Protein AF-A6ICV2-F1 (afdb_monomer)

Radius of gyration: 27.76 Å; Cα contacts (8 Å, |Δi|>4): 134; chains: 1; bounding box: 74×88×76 Å

Nearest PDB structures (foldseek):
  2bt2-assembly4_D  TM=9.796E-01  e=1.723E-15  Homo sapiens
  5do9-assembly1_B  TM=9.828E-01  e=1.013E-13  Homo sapiens
  2ihd-assembly1_A  TM=9.949E-01  e=4.074E-13  Homo sapiens
  2oj4-assembly1_A  TM=9.946E-01  e=5.672E-12  Homo sapiens
  2af0-assembly1_A  TM=9.223E-01  e=1.342E-12  Homo sapiens

Solvent-accessible surface area (backbone atoms only — not comparable to full-atom values): 11651 Å² total; per-residue (Å²): 132,90,79,87,94,79,86,85,84,86,87,82,90,84,80,78,91,77,78,84,73,79,76,75,87,76,83,76,71,76,71,77,78,64,80,94,70,84,49,73,68,57,51,50,52,58,19,57,50,44,58,48,36,73,77,35,66,68,52,19,65,72,32,73,67,41,41,51,53,50,44,57,50,26,55,78,65,76,50,36,44,43,57,53,50,43,52,52,49,62,57,49,49,70,55,81,50,67,69,59,37,41,56,48,49,54,50,51,34,55,40,27,56,37,87,90,18,93,38,50,51,92,70,56,69,67,54,43,54,50,36,59,58,30,56,81,66,52,52,66,66,42,50,53,69,52,43,51,50,36,51,49,48,40,58,71,50,55,45,64,49,47,69,67,30,67,74,46,45,56,43,31,50,55,18,59,54,55,68,65,71,71,70,76,81,79,80,83,83,87,129

Organism: Rattus norvegicus (NCBI:txid10116)

Mean predicted aligned error: 13.55 Å

Foldseek 3Di:
DDDDDDDDDDDDDDDDDDDPPPPDPPPPPPVVLDDPDDDPVNLLVLLLLLLCCVVAVVSLLVDPSSLVLLLVQCVVVVQNLLSVLLVLLVVLLVDDDQVVNLVSLVVSCQQAQDVVHPSHDDDDPVLSVQLVVCSVRPDSCSCVSVSVVSSVVCRVPVSVVSCVDPVSVVSNVVNVVVVVVPDDDDDDDDD

pLDDT: mean 80.16, std 22.68, range [31.84, 98.81]

Sequence (191 aa):
MAALLMPRRNKGMRTRLGCLSHKSDSCSDFTAILPDKPNRALKRLSTEEATRWADSFDVLLSHKYGVAAFHAFLKTEFSEENLEFWLACEEFKKIRSATKLASRAHHIFDEYIRSEAPKEVNIDHETRELTKTNLQAATPSCFDVAQGKTRTLMEKDSYPRFLKSPAYRDLAAQASATSASGSSPAEPSHT

Structure (mmCIF, N/CA/C/O backbone):
data_AF-A6ICV2-F1
#
_entry.id   AF-A6ICV2-F1
#
loop_
_atom_site.group_PDB
_atom_site.id
_atom_site.type_symbol
_atom_site.label_atom_id
_atom_site.label_alt_id
_atom_site.label_comp_id
_atom_site.label_asym_id
_atom_site.label_entity_id
_atom_site.label_seq_id
_atom_site.pdbx_PDB_ins_code
_atom_site.Cartn_x
_atom_site.Cartn_y
_atom_site.Cartn_z
_atom_site.occupancy
_atom_site.B_iso_or_equiv
_atom_site.auth_seq_id
_atom_site.auth_comp_id
_atom_site.auth_asym_id
_atom_site.auth_atom_id
_atom_site.pdbx_PDB_model_num
ATOM 1 N N . MET A 1 1 ? -60.165 -51.472 26.183 1.00 37.81 1 MET A N 1
ATOM 2 C CA . MET A 1 1 ? -60.681 -51.672 24.812 1.00 37.81 1 MET A CA 1
ATOM 3 C C . MET A 1 1 ? -60.748 -50.291 24.177 1.00 37.81 1 MET A C 1
ATOM 5 O O . MET A 1 1 ? -61.452 -49.455 24.713 1.00 37.81 1 MET A O 1
ATOM 9 N N . ALA A 1 2 ? -59.773 -49.904 23.349 1.00 31.84 2 ALA A N 1
ATOM 10 C CA . ALA A 1 2 ? -59.792 -50.091 21.887 1.00 31.84 2 ALA A CA 1
ATOM 11 C C . ALA A 1 2 ? -61.001 -49.379 21.243 1.00 31.84 2 ALA A C 1
ATOM 13 O O . ALA A 1 2 ? -62.111 -49.559 21.710 1.00 31.84 2 ALA A O 1
ATOM 14 N N . ALA A 1 3 ? -60.928 -48.619 20.160 1.00 35.91 3 ALA A N 1
ATOM 15 C CA . ALA A 1 3 ? -59.860 -48.049 19.360 1.00 35.91 3 ALA A CA 1
ATOM 16 C C . ALA A 1 3 ? -60.557 -47.086 18.362 1.00 35.91 3 ALA A C 1
ATOM 18 O O . ALA A 1 3 ? -61.747 -47.233 18.102 1.00 35.91 3 ALA A O 1
ATOM 19 N N . LEU A 1 4 ? -59.776 -46.197 17.744 1.00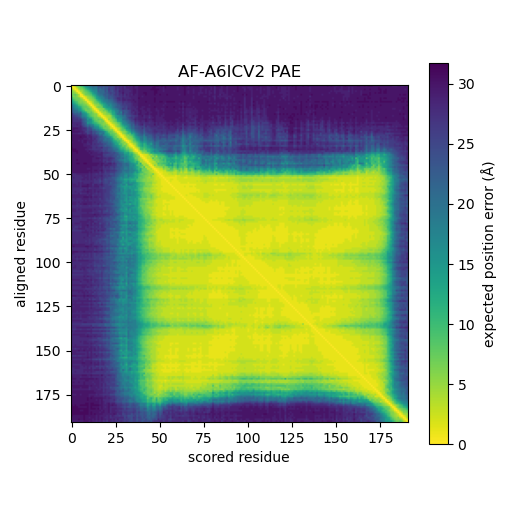 40.00 4 LEU A N 1
ATOM 20 C CA . LEU A 1 4 ? -59.947 -45.735 16.356 1.00 40.00 4 LEU A CA 1
ATOM 21 C C . LEU A 1 4 ? -61.182 -44.883 15.999 1.00 40.00 4 LEU A C 1
ATOM 23 O O . LEU A 1 4 ? -62.203 -45.388 15.543 1.00 40.00 4 LEU A O 1
ATOM 27 N N . LEU A 1 5 ? -60.974 -43.562 15.966 1.00 42.66 5 LEU A N 1
ATOM 28 C CA . LEU A 1 5 ? -61.586 -42.717 14.938 1.00 42.66 5 LEU A CA 1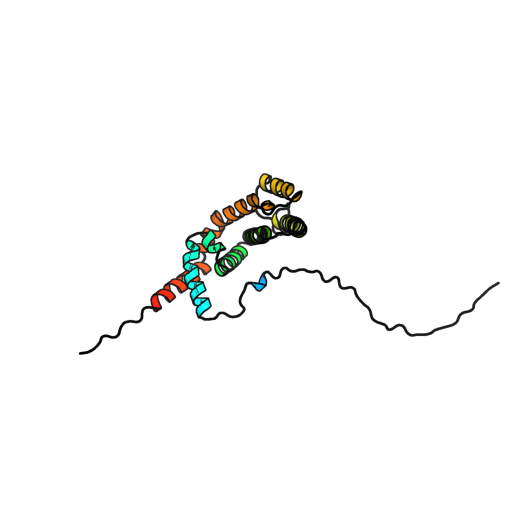
ATOM 29 C C . LEU A 1 5 ? -60.494 -41.996 14.134 1.00 42.66 5 LEU A C 1
ATOM 31 O O . LEU A 1 5 ? -59.965 -40.972 14.548 1.00 42.66 5 LEU A O 1
ATOM 35 N N . MET A 1 6 ? -60.160 -42.558 12.977 1.00 40.12 6 MET A N 1
ATOM 36 C CA . MET A 1 6 ? -59.702 -41.856 11.771 1.00 40.12 6 MET A CA 1
ATOM 37 C C . MET A 1 6 ? -60.231 -42.700 10.600 1.00 40.12 6 MET A C 1
ATOM 39 O O . MET A 1 6 ? -60.086 -43.923 10.640 1.00 40.12 6 MET A O 1
ATOM 43 N N . PRO A 1 7 ? -60.803 -42.093 9.542 1.00 48.12 7 PRO A N 1
ATOM 44 C CA . PRO A 1 7 ? -59.919 -41.842 8.412 1.00 48.12 7 PRO A CA 1
ATOM 45 C C . PRO A 1 7 ? -60.202 -40.559 7.605 1.00 48.12 7 PRO A C 1
ATOM 47 O O . PRO A 1 7 ? -61.292 -40.316 7.108 1.00 48.12 7 PRO A O 1
ATOM 50 N N . ARG A 1 8 ? -59.081 -39.890 7.308 1.00 40.34 8 ARG A N 1
ATOM 51 C CA . ARG A 1 8 ? -58.631 -39.459 5.971 1.00 40.34 8 ARG A CA 1
ATOM 52 C C . ARG A 1 8 ? -59.174 -38.163 5.337 1.00 40.34 8 ARG A C 1
ATOM 54 O O . ARG A 1 8 ? -60.181 -38.140 4.650 1.00 40.34 8 ARG A O 1
ATOM 61 N N . ARG A 1 9 ? -58.203 -37.237 5.266 1.00 49.41 9 ARG A N 1
ATOM 62 C CA . ARG A 1 9 ? -57.523 -36.782 4.029 1.00 49.41 9 ARG A CA 1
ATOM 63 C C . ARG A 1 9 ? -58.189 -35.617 3.305 1.00 49.41 9 ARG A C 1
ATOM 65 O O . ARG A 1 9 ? -58.865 -35.805 2.303 1.00 49.41 9 ARG A O 1
ATOM 72 N N . ASN A 1 10 ? -57.779 -34.411 3.697 1.00 42.44 10 ASN A N 1
ATOM 73 C CA . ASN A 1 10 ? -57.723 -33.288 2.772 1.00 42.44 10 ASN A CA 1
ATOM 74 C C . ASN A 1 10 ? -56.273 -33.106 2.289 1.00 42.44 10 ASN A C 1
ATOM 76 O O . ASN A 1 10 ? -55.364 -32.844 3.075 1.00 42.44 10 ASN A O 1
ATOM 80 N N . LYS A 1 11 ? -56.046 -33.334 0.991 1.00 55.97 11 LYS A N 1
ATOM 81 C CA . LYS A 1 11 ? -54.801 -32.994 0.292 1.00 55.97 11 LYS A CA 1
ATOM 82 C C . LYS A 1 11 ? -54.917 -31.539 -0.147 1.00 55.97 11 LYS A C 1
ATOM 84 O O . LYS A 1 11 ? -55.781 -31.228 -0.955 1.00 55.97 11 LYS A O 1
ATOM 89 N N . GLY A 1 12 ? -54.021 -30.683 0.327 1.00 41.97 12 GLY A N 1
ATOM 90 C CA . GLY A 1 12 ? -53.995 -29.287 -0.102 1.00 41.97 12 GLY A CA 1
ATOM 91 C C . GLY A 1 12 ? -52.881 -28.471 0.536 1.00 41.97 12 GLY A C 1
ATOM 92 O O . GLY A 1 12 ? -53.149 -27.420 1.094 1.00 41.97 12 GLY A O 1
ATOM 93 N N . MET A 1 13 ? -51.633 -28.942 0.477 1.00 48.78 13 MET A N 1
ATOM 94 C CA . MET A 1 13 ? -50.469 -28.112 0.803 1.00 48.78 13 MET A CA 1
ATOM 95 C C . MET A 1 13 ? -49.798 -27.663 -0.491 1.00 48.78 13 MET A C 1
ATOM 97 O O . MET A 1 13 ? -49.004 -28.407 -1.060 1.00 48.78 13 MET A O 1
ATOM 101 N N . ARG A 1 14 ? -50.097 -26.445 -0.951 1.00 56.19 14 ARG A N 1
ATOM 102 C CA . ARG A 1 14 ? -49.198 -25.676 -1.825 1.00 56.19 14 ARG A CA 1
ATOM 103 C C . ARG A 1 14 ? -49.347 -24.193 -1.524 1.00 56.19 14 ARG A C 1
ATOM 105 O O . ARG A 1 14 ? -50.080 -23.496 -2.211 1.00 56.19 14 ARG A O 1
ATOM 112 N N . THR A 1 15 ? -48.566 -23.700 -0.575 1.00 40.69 15 THR A N 1
ATOM 113 C CA . THR A 1 15 ? -48.222 -22.279 -0.523 1.00 40.69 15 THR A CA 1
ATOM 114 C C . THR A 1 15 ? -46.772 -22.119 -0.088 1.00 40.69 15 THR A C 1
ATOM 116 O O . THR A 1 15 ? -46.416 -22.233 1.074 1.00 40.69 15 THR A O 1
ATOM 119 N N . ARG A 1 16 ? -45.957 -21.917 -1.128 1.00 52.34 16 ARG A N 1
ATOM 120 C CA . ARG A 1 16 ? -44.773 -21.055 -1.213 1.00 52.34 16 ARG A CA 1
ATOM 121 C C . ARG A 1 16 ? -43.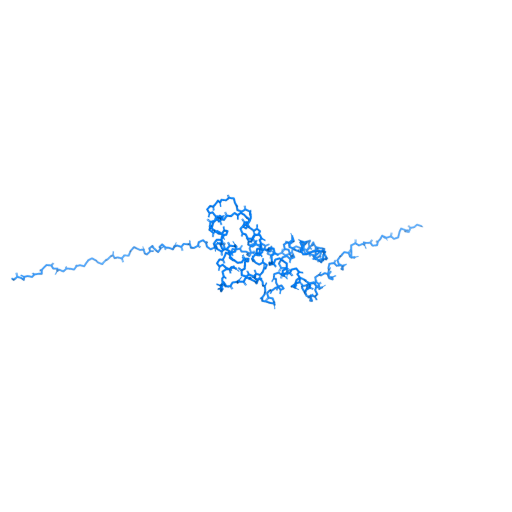796 -21.103 -0.036 1.00 52.34 16 ARG A C 1
ATOM 123 O O . ARG A 1 16 ? -43.926 -20.397 0.954 1.00 52.34 16 ARG A O 1
ATOM 130 N N . LEU A 1 17 ? -42.735 -21.864 -0.287 1.00 48.38 17 LEU A N 1
ATOM 131 C CA . LEU A 1 17 ? -41.392 -21.686 0.247 1.00 48.38 17 LEU A CA 1
ATOM 132 C C . LEU A 1 17 ? -41.008 -20.191 0.224 1.00 48.38 17 LEU A C 1
ATOM 134 O O . LEU A 1 17 ? -40.762 -19.629 -0.842 1.00 48.38 17 LEU A O 1
ATOM 138 N N . GLY A 1 18 ? -40.997 -19.543 1.385 1.00 41.91 18 GLY A N 1
ATOM 139 C CA . GLY A 1 18 ? -40.323 -18.265 1.584 1.00 41.91 18 GLY A CA 1
ATOM 140 C C . GLY A 1 18 ? -38.982 -18.549 2.236 1.00 41.91 18 GLY A C 1
ATOM 141 O O . GLY A 1 18 ? -38.911 -18.623 3.459 1.00 41.91 18 GLY A O 1
ATOM 142 N N . CYS A 1 19 ? -37.933 -18.778 1.441 1.00 42.69 19 CYS A N 1
ATOM 143 C CA . CYS A 1 19 ? -36.591 -18.759 2.001 1.00 42.69 19 CYS A CA 1
ATOM 144 C C . CYS A 1 19 ? -36.277 -17.310 2.396 1.00 42.69 19 CYS A C 1
ATOM 146 O O . CYS A 1 19 ? -36.330 -16.389 1.581 1.00 42.69 19 CYS A O 1
ATOM 148 N N . LEU A 1 20 ? -35.979 -17.099 3.675 1.00 48.34 20 LEU A N 1
ATOM 149 C CA . LEU A 1 20 ? -35.258 -15.915 4.112 1.00 48.34 20 LEU A CA 1
ATOM 150 C C . LEU A 1 20 ? -33.827 -16.069 3.592 1.00 48.34 20 LEU A C 1
ATOM 152 O O . LEU A 1 20 ? -32.968 -16.646 4.255 1.00 48.34 20 LEU A O 1
ATOM 156 N N . SER A 1 21 ? -33.577 -15.596 2.371 1.00 45.28 21 SER A N 1
ATOM 157 C CA . SER A 1 21 ? -32.218 -15.273 1.957 1.00 45.28 21 SER A CA 1
ATOM 158 C C . SER A 1 21 ? -31.761 -14.099 2.811 1.00 45.28 21 SER A C 1
ATOM 160 O O . SER A 1 21 ? -32.143 -12.955 2.564 1.00 45.28 21 SER A O 1
ATOM 162 N N . HIS A 1 22 ? -30.921 -14.384 3.805 1.00 39.59 22 HIS A N 1
ATOM 163 C CA . HIS A 1 22 ? -29.929 -13.421 4.253 1.00 39.59 22 HIS A CA 1
ATOM 164 C C . HIS A 1 22 ? -29.127 -13.013 3.014 1.00 39.59 22 HIS A C 1
ATOM 166 O O . HIS A 1 22 ? -28.293 -13.768 2.517 1.00 39.59 22 HIS A O 1
ATOM 172 N N . LYS A 1 23 ? -29.450 -11.845 2.456 1.00 40.47 23 LYS A N 1
ATOM 173 C CA . LYS A 1 23 ? -28.538 -11.137 1.570 1.00 40.47 23 LYS A CA 1
ATOM 174 C C . LYS A 1 23 ? -27.356 -10.744 2.439 1.00 40.47 23 LYS A C 1
ATOM 176 O O . LYS A 1 23 ? -27.452 -9.842 3.262 1.00 40.47 23 LYS A O 1
ATOM 181 N N . SER A 1 24 ? -26.272 -11.486 2.290 1.00 40.12 24 SER A N 1
ATOM 182 C CA . SER A 1 24 ? -24.951 -11.014 2.654 1.00 40.12 24 SER A CA 1
ATOM 183 C C . SER A 1 24 ? -24.720 -9.713 1.889 1.00 40.12 24 SER A C 1
ATOM 185 O O . SER A 1 24 ? -24.600 -9.740 0.664 1.00 40.12 24 SER A O 1
ATOM 187 N N . ASP A 1 25 ? -24.676 -8.581 2.588 1.00 39.44 25 ASP A N 1
ATOM 188 C CA . ASP A 1 25 ? -24.117 -7.340 2.050 1.00 39.44 25 ASP A CA 1
ATOM 189 C C . ASP A 1 25 ? -22.594 -7.515 1.940 1.00 39.44 25 ASP A C 1
ATOM 191 O O . ASP A 1 25 ? -21.809 -6.966 2.708 1.00 39.44 25 ASP A O 1
ATOM 195 N N . SER A 1 26 ? -22.162 -8.343 0.987 1.00 44.12 26 SER A N 1
ATOM 196 C CA . SER A 1 26 ? -20.785 -8.352 0.507 1.00 44.12 26 SER A CA 1
ATOM 197 C C . SER A 1 26 ? -20.665 -7.221 -0.508 1.00 44.12 26 SER A C 1
ATOM 199 O O . SER A 1 26 ? -20.830 -7.408 -1.709 1.00 44.12 26 SER A O 1
ATOM 201 N N . CYS A 1 27 ? -20.451 -6.006 -0.005 1.00 44.62 27 CYS A N 1
ATOM 202 C CA . CYS A 1 27 ? -20.007 -4.896 -0.834 1.00 44.62 27 CYS A CA 1
ATOM 203 C C . CYS A 1 27 ? -18.476 -4.892 -0.831 1.00 44.62 27 CYS A C 1
ATOM 205 O O . CYS A 1 27 ? -17.841 -4.192 -0.044 1.00 44.62 27 CYS A O 1
ATOM 207 N N . SER A 1 28 ? -17.901 -5.710 -1.708 1.00 47.44 28 SER A N 1
ATOM 208 C CA . SER A 1 28 ? -16.503 -5.600 -2.127 1.00 47.44 28 SER A CA 1
ATOM 209 C C . SER A 1 28 ? -16.468 -5.400 -3.638 1.00 47.44 28 SER A C 1
ATOM 211 O O . SER A 1 28 ? -15.784 -6.126 -4.351 1.00 47.44 28 SER A O 1
ATOM 213 N N . ASP A 1 29 ? -17.234 -4.437 -4.153 1.00 38.03 29 ASP A N 1
ATOM 214 C CA . ASP A 1 29 ? -17.126 -4.044 -5.559 1.00 38.03 29 ASP A CA 1
ATOM 215 C C . ASP A 1 29 ? -15.978 -3.032 -5.718 1.00 38.03 29 ASP A C 1
ATOM 217 O O . ASP A 1 29 ? -16.167 -1.844 -5.968 1.00 38.03 29 ASP A O 1
ATOM 221 N N . PHE A 1 30 ? -14.746 -3.509 -5.505 1.00 40.38 30 PHE A N 1
ATOM 222 C CA . PHE A 1 30 ? -13.523 -2.760 -5.831 1.00 40.38 30 PHE A CA 1
ATOM 223 C C . PHE A 1 30 ? -13.364 -2.594 -7.356 1.00 40.38 30 PHE A C 1
ATOM 225 O O . PHE A 1 30 ? -12.565 -1.793 -7.839 1.00 40.38 30 PHE A O 1
ATOM 232 N N . THR A 1 31 ? -14.153 -3.335 -8.135 1.00 40.97 31 THR A N 1
ATOM 233 C CA . THR A 1 31 ? -14.126 -3.347 -9.596 1.00 40.97 31 THR A CA 1
ATOM 234 C C . THR A 1 31 ? -14.807 -2.114 -10.209 1.00 40.97 31 THR A C 1
ATOM 236 O O . THR A 1 31 ? -14.541 -1.785 -11.364 1.00 40.97 31 THR A O 1
ATOM 239 N N . ALA A 1 32 ? -15.583 -1.354 -9.427 1.00 39.78 32 ALA A N 1
ATOM 240 C CA . ALA A 1 32 ? -16.302 -0.156 -9.870 1.00 39.78 32 ALA A CA 1
ATOM 241 C C . ALA A 1 32 ? -15.423 1.083 -10.183 1.00 39.78 32 ALA A C 1
ATOM 243 O O . ALA A 1 32 ? -15.948 2.120 -10.589 1.00 39.78 32 ALA A O 1
ATOM 244 N N . ILE A 1 33 ? -14.094 1.018 -10.016 1.00 50.91 33 ILE A N 1
ATOM 245 C CA . ILE A 1 33 ? -13.187 2.161 -10.268 1.00 50.91 33 ILE A CA 1
ATOM 246 C C . ILE A 1 33 ? -12.718 2.233 -11.739 1.00 50.91 33 ILE A C 1
ATOM 248 O O . ILE A 1 33 ? -12.178 3.257 -12.174 1.00 50.91 33 ILE A O 1
ATOM 252 N N . LEU A 1 34 ? -12.946 1.194 -12.549 1.00 46.94 34 LEU A N 1
ATOM 253 C CA . LEU A 1 34 ? -12.453 1.157 -13.929 1.00 46.94 34 LEU A CA 1
ATOM 254 C C . LEU A 1 34 ? -13.535 1.584 -14.941 1.00 46.94 34 LEU A C 1
ATOM 256 O O . LEU A 1 34 ? -14.581 0.945 -15.029 1.00 46.94 34 LEU A O 1
ATOM 260 N N . PRO A 1 35 ? -13.311 2.656 -15.730 1.00 49.88 35 PRO A N 1
ATOM 261 C CA . PRO A 1 35 ? -14.241 3.051 -16.780 1.00 49.88 35 PRO A CA 1
ATOM 262 C C . PRO A 1 35 ? -14.219 2.043 -17.937 1.00 49.88 35 PRO A C 1
ATOM 264 O O . PRO A 1 35 ? -13.166 1.734 -18.492 1.00 49.88 35 PRO A O 1
ATOM 267 N N . ASP A 1 36 ? -15.408 1.596 -18.336 1.00 51.62 36 ASP A N 1
ATOM 268 C CA . ASP A 1 36 ? -15.630 0.443 -19.219 1.00 51.62 36 ASP A CA 1
ATOM 269 C C . ASP A 1 36 ? -15.264 0.672 -20.705 1.00 51.62 36 ASP A C 1
ATOM 271 O O . ASP A 1 36 ? -15.280 -0.263 -21.498 1.00 51.62 36 ASP A O 1
ATOM 275 N N . LYS A 1 37 ? -14.901 1.892 -21.144 1.00 51.31 37 LYS A N 1
ATOM 276 C CA . LYS A 1 37 ? -14.445 2.157 -22.532 1.00 51.31 37 LYS A CA 1
ATOM 277 C C . LYS A 1 37 ? -13.480 3.350 -22.607 1.00 51.31 37 LYS A C 1
ATOM 279 O O . LYS A 1 37 ? -13.842 4.446 -22.173 1.00 51.31 37 LYS A O 1
ATOM 284 N N . PRO A 1 38 ? -12.280 3.215 -23.205 1.00 48.22 38 PRO A N 1
ATOM 285 C CA . PRO A 1 38 ? -11.325 4.315 -23.249 1.00 48.22 38 PRO A CA 1
ATOM 286 C C . PRO A 1 38 ? -11.617 5.276 -24.414 1.00 48.22 38 PRO A C 1
ATOM 288 O O . PRO A 1 38 ? -11.410 4.947 -25.582 1.00 48.22 38 PRO A O 1
ATOM 291 N N . ASN A 1 39 ? -12.040 6.503 -24.093 1.00 59.06 39 ASN A N 1
ATOM 292 C CA . ASN A 1 39 ? -11.975 7.646 -25.013 1.00 59.06 39 ASN A CA 1
ATOM 293 C C . ASN A 1 39 ? -10.493 7.948 -25.340 1.00 59.06 39 ASN A C 1
ATOM 295 O O . ASN A 1 39 ? -9.636 7.885 -24.458 1.00 59.06 39 ASN A O 1
ATOM 299 N N . ARG A 1 40 ? -10.173 8.298 -26.594 1.00 59.31 40 ARG A N 1
ATOM 300 C CA . ARG A 1 40 ? -8.817 8.656 -27.060 1.00 59.31 40 ARG A CA 1
ATOM 301 C C . ARG A 1 40 ? -8.162 9.752 -26.203 1.00 59.31 40 ARG A C 1
ATOM 303 O O . ARG A 1 40 ? -6.956 9.697 -25.988 1.00 59.31 40 ARG A O 1
ATOM 310 N N . ALA A 1 41 ? -8.950 10.684 -25.660 1.00 56.38 41 ALA A N 1
ATOM 311 C CA . ALA A 1 41 ? -8.477 11.703 -24.718 1.00 56.38 41 ALA A CA 1
ATOM 312 C C . ALA A 1 41 ? -8.062 11.119 -23.352 1.00 56.38 41 ALA A C 1
ATOM 314 O O . ALA A 1 41 ? -7.042 11.518 -22.803 1.00 56.38 41 ALA A O 1
ATOM 315 N N . LEU A 1 42 ? -8.799 10.125 -22.836 1.00 57.78 42 LEU A N 1
ATOM 316 C CA . LEU A 1 42 ? -8.462 9.427 -21.587 1.00 57.78 42 LEU A CA 1
ATOM 317 C C . LEU A 1 42 ? -7.226 8.541 -21.743 1.00 57.78 42 LEU A C 1
ATOM 319 O O . LEU A 1 42 ? -6.425 8.467 -20.817 1.00 57.78 42 LEU A O 1
ATOM 323 N N . LYS A 1 43 ? -7.039 7.915 -22.918 1.00 60.75 43 LYS A N 1
ATOM 324 C CA . LYS A 1 43 ? -5.780 7.224 -23.233 1.00 60.75 43 LYS A CA 1
ATOM 325 C C . LYS A 1 43 ? -4.614 8.202 -23.187 1.00 60.75 43 LYS A C 1
ATOM 327 O O . LYS A 1 43 ? -3.644 7.929 -22.498 1.00 60.75 43 LYS A O 1
ATOM 332 N N . ARG A 1 44 ? -4.736 9.352 -23.857 1.00 59.91 44 ARG A N 1
ATOM 333 C CA . ARG A 1 44 ? -3.685 10.378 -23.900 1.00 59.91 44 ARG A CA 1
ATOM 334 C C . ARG A 1 44 ? -3.293 10.890 -22.515 1.00 59.91 44 ARG A C 1
ATOM 336 O O . ARG A 1 44 ? -2.114 10.844 -22.187 1.00 59.91 44 ARG A O 1
ATOM 343 N N . LEU A 1 45 ? -4.277 11.267 -21.695 1.00 59.38 45 LEU A N 1
ATOM 344 C CA . LEU A 1 45 ? -4.048 11.695 -20.310 1.00 59.38 45 LEU A CA 1
ATOM 345 C C . LEU A 1 45 ? -3.372 10.592 -19.488 1.00 59.38 45 LEU A C 1
ATOM 347 O O . LEU A 1 45 ? -2.351 10.844 -18.868 1.00 59.38 45 LEU A O 1
ATOM 351 N N . SER A 1 46 ? -3.854 9.347 -19.584 1.00 64.88 46 SER A N 1
ATOM 352 C CA . SER A 1 46 ? -3.233 8.200 -18.907 1.00 64.88 46 SER A CA 1
ATOM 353 C C . SER A 1 46 ? -1.798 7.935 -19.364 1.00 64.88 46 SER A C 1
ATOM 355 O O . SER A 1 46 ? -1.041 7.319 -18.619 1.00 64.88 46 SER A O 1
ATOM 357 N N . THR A 1 47 ? -1.429 8.345 -20.580 1.00 68.25 47 THR A N 1
ATOM 358 C CA . THR A 1 47 ? -0.067 8.168 -21.086 1.00 68.25 47 THR A CA 1
ATOM 359 C C . THR A 1 47 ? 0.820 9.302 -20.568 1.00 68.25 47 THR A C 1
ATOM 361 O O . THR A 1 47 ? 1.850 9.036 -19.966 1.00 68.25 47 THR A O 1
ATOM 364 N N . GLU A 1 48 ? 0.391 10.561 -20.691 1.00 69.06 48 GLU A N 1
ATOM 365 C CA . GLU A 1 48 ? 1.101 11.735 -20.146 1.00 69.06 48 GLU A CA 1
ATOM 366 C C . GLU A 1 48 ? 1.289 11.654 -18.614 1.00 69.06 48 GLU A C 1
ATOM 368 O O . GLU A 1 48 ? 2.333 12.042 -18.099 1.00 69.06 48 GLU A O 1
ATOM 373 N N . GLU A 1 49 ? 0.323 11.093 -17.882 1.00 76.00 49 GLU A N 1
ATOM 374 C CA . GLU A 1 49 ? 0.438 10.816 -16.443 1.00 76.00 49 GLU A CA 1
ATOM 375 C C . GLU A 1 49 ? 1.460 9.711 -16.137 1.00 76.00 49 GLU A C 1
ATOM 377 O O . GLU A 1 49 ? 2.119 9.767 -15.099 1.00 76.00 49 GLU A O 1
ATOM 382 N N . ALA A 1 50 ? 1.631 8.733 -17.034 1.00 81.88 50 ALA A N 1
ATOM 383 C CA . ALA A 1 50 ? 2.500 7.583 -16.800 1.00 81.88 50 ALA A CA 1
ATOM 384 C C . ALA A 1 50 ? 3.972 7.967 -16.643 1.00 81.88 50 ALA A C 1
ATOM 386 O O . ALA A 1 50 ? 4.669 7.350 -15.847 1.00 81.88 50 ALA A O 1
ATOM 387 N N . THR A 1 51 ? 4.451 9.005 -17.338 1.00 84.88 51 THR A N 1
ATOM 388 C CA . THR A 1 51 ? 5.845 9.468 -17.189 1.00 84.88 51 THR A CA 1
ATOM 389 C C . THR A 1 51 ? 6.115 10.052 -15.808 1.00 84.88 51 THR A C 1
ATOM 391 O O . THR A 1 51 ? 7.231 9.935 -15.308 1.00 84.88 51 THR A O 1
ATOM 394 N N . ARG A 1 52 ? 5.090 10.631 -15.172 1.00 90.00 52 ARG A N 1
ATOM 395 C CA . ARG A 1 52 ? 5.179 11.245 -13.843 1.00 90.00 52 ARG A CA 1
ATOM 396 C C . ARG A 1 52 ? 5.121 10.229 -12.715 1.00 90.00 52 ARG A C 1
ATOM 398 O O . ARG A 1 52 ? 5.514 10.538 -11.597 1.00 90.00 52 ARG A O 1
ATOM 405 N N . TRP A 1 53 ? 4.658 9.008 -12.975 1.00 93.38 53 TRP A N 1
ATOM 406 C CA . TRP A 1 53 ? 4.633 7.966 -11.948 1.00 93.38 53 TRP A CA 1
ATOM 407 C C . TRP A 1 53 ? 6.028 7.592 -11.449 1.00 93.38 53 TRP A C 1
ATOM 409 O O . TRP A 1 53 ? 6.120 7.044 -10.361 1.00 93.38 53 TRP A O 1
ATOM 419 N N . ALA A 1 54 ? 7.087 7.895 -12.209 1.00 93.38 54 ALA A N 1
ATOM 420 C CA . ALA A 1 54 ? 8.471 7.735 -11.771 1.00 93.38 54 ALA A CA 1
ATOM 421 C C . ALA A 1 54 ? 8.965 8.852 -10.832 1.00 93.38 54 ALA A C 1
ATOM 423 O O . ALA A 1 54 ? 9.995 8.657 -10.186 1.00 93.38 54 ALA A O 1
ATOM 424 N N . ASP A 1 55 ? 8.265 9.991 -10.740 1.00 94.12 55 ASP A N 1
ATOM 425 C CA . ASP A 1 55 ? 8.700 11.145 -9.939 1.00 94.12 55 ASP A CA 1
ATOM 426 C C . ASP A 1 55 ? 8.761 10.789 -8.445 1.00 94.12 55 ASP A C 1
ATOM 428 O O . ASP A 1 55 ? 9.720 11.126 -7.751 1.00 94.12 55 ASP A O 1
ATOM 432 N N . SER A 1 56 ? 7.741 10.088 -7.940 1.00 96.88 56 SER A N 1
ATOM 433 C CA . SER A 1 56 ? 7.742 9.507 -6.598 1.00 96.88 56 SER A CA 1
ATOM 434 C C . SER A 1 56 ? 6.661 8.439 -6.444 1.00 96.88 56 SER A C 1
ATOM 436 O O . SER A 1 56 ? 5.676 8.404 -7.188 1.00 96.88 56 SER A O 1
ATOM 438 N N . PHE A 1 57 ? 6.804 7.605 -5.413 1.00 97.19 57 PHE A N 1
ATOM 439 C CA . PHE A 1 57 ? 5.789 6.611 -5.083 1.00 97.19 57 PHE A CA 1
ATOM 440 C C . PHE A 1 57 ? 4.442 7.258 -4.716 1.00 97.19 57 PHE A C 1
ATOM 442 O O . PHE A 1 57 ? 3.389 6.739 -5.078 1.00 97.19 57 PHE A O 1
ATOM 449 N N . ASP A 1 58 ? 4.454 8.439 -4.089 1.00 96.50 58 ASP A N 1
ATOM 450 C CA . ASP A 1 58 ? 3.226 9.195 -3.810 1.00 96.50 58 ASP A CA 1
ATOM 451 C C . ASP A 1 58 ? 2.539 9.676 -5.096 1.00 96.50 58 ASP A C 1
ATOM 453 O O . ASP A 1 58 ? 1.308 9.648 -5.193 1.00 96.50 58 ASP A O 1
ATOM 457 N N . VAL A 1 59 ? 3.309 10.071 -6.120 1.00 95.56 59 VAL A N 1
ATOM 458 C CA . VAL A 1 59 ? 2.728 10.405 -7.428 1.00 95.56 59 VAL A CA 1
ATOM 459 C C . VAL A 1 59 ? 2.057 9.174 -8.030 1.00 95.56 59 VAL A C 1
ATOM 461 O O . VAL A 1 59 ? 0.912 9.280 -8.464 1.00 95.56 59 VAL A O 1
ATOM 464 N N . LEU A 1 60 ? 2.695 8.003 -7.997 1.00 95.81 60 LEU A N 1
ATOM 465 C CA . LEU A 1 60 ? 2.082 6.764 -8.485 1.00 95.81 60 LEU A CA 1
ATOM 466 C C . LEU A 1 60 ? 0.764 6.447 -7.754 1.00 95.81 60 LEU A C 1
ATOM 468 O O . LEU A 1 60 ? -0.249 6.183 -8.403 1.00 95.81 60 LEU A O 1
ATOM 472 N N . LEU A 1 61 ? 0.764 6.502 -6.418 1.00 96.12 61 LEU A N 1
ATOM 473 C CA . LEU A 1 61 ? -0.396 6.146 -5.594 1.00 96.12 61 LEU A CA 1
ATOM 474 C C . LEU A 1 61 ? -1.540 7.172 -5.653 1.00 96.12 61 LEU A C 1
ATOM 476 O O . LEU A 1 61 ? -2.690 6.820 -5.400 1.00 96.12 61 LEU A O 1
ATOM 480 N N . SER A 1 62 ? -1.259 8.426 -6.016 1.00 93.44 62 SER A N 1
ATOM 481 C CA . SER A 1 62 ? -2.297 9.457 -6.183 1.00 93.44 62 SER A CA 1
ATOM 482 C C . SER A 1 62 ? -3.090 9.338 -7.492 1.00 93.44 62 SER A C 1
ATOM 484 O O . SER A 1 62 ? -4.194 9.878 -7.588 1.00 93.44 62 SER A O 1
ATOM 486 N N . HIS A 1 63 ? -2.578 8.610 -8.492 1.00 91.88 63 HIS A N 1
ATOM 487 C CA . HIS A 1 63 ? -3.243 8.439 -9.785 1.00 91.88 63 HIS A CA 1
ATOM 488 C C . HIS A 1 63 ? -3.933 7.077 -9.877 1.00 91.88 63 HIS A C 1
ATOM 490 O O . HIS A 1 63 ? -3.289 6.033 -9.805 1.00 91.88 63 HIS A O 1
ATOM 496 N N . LYS A 1 64 ? -5.243 7.062 -10.160 1.00 90.69 64 LYS A N 1
ATOM 497 C CA . LYS A 1 64 ? -6.028 5.816 -10.287 1.00 90.69 64 LYS A CA 1
ATOM 498 C C . LYS A 1 64 ? -5.449 4.816 -11.298 1.00 90.69 64 LYS A C 1
ATOM 500 O O . LYS A 1 64 ? -5.498 3.612 -11.068 1.00 90.69 64 LYS A O 1
ATOM 505 N N . TYR A 1 65 ? -4.895 5.307 -12.409 1.00 90.75 65 TYR A N 1
ATOM 506 C CA . TYR A 1 65 ? -4.270 4.462 -13.429 1.00 90.75 65 TYR A CA 1
ATOM 507 C C . TYR A 1 65 ? -2.900 3.947 -12.976 1.00 90.75 65 TYR A C 1
ATOM 509 O O . TYR A 1 65 ? -2.562 2.808 -13.283 1.00 90.75 65 TYR A O 1
ATOM 517 N N . GLY A 1 66 ? -2.164 4.743 -12.195 1.00 93.12 66 GLY A N 1
ATOM 518 C CA . GLY A 1 66 ? -0.909 4.334 -11.568 1.00 93.12 66 GLY A CA 1
ATOM 519 C C . GLY A 1 66 ? -1.134 3.207 -10.568 1.00 93.12 66 GLY A C 1
ATOM 520 O O . GLY A 1 66 ? -0.515 2.153 -10.680 1.00 93.12 66 GLY A O 1
ATOM 521 N N . VAL A 1 67 ? -2.111 3.371 -9.672 1.00 95.94 67 VAL A N 1
ATOM 522 C CA . VAL A 1 67 ? -2.541 2.323 -8.732 1.00 95.94 67 VAL A CA 1
ATOM 523 C C . VAL A 1 67 ? -2.961 1.051 -9.471 1.00 95.94 67 VAL A C 1
ATOM 525 O O . VAL A 1 67 ? -2.519 -0.033 -9.104 1.00 95.94 67 VAL A O 1
ATOM 528 N N . ALA A 1 68 ? -3.766 1.157 -10.533 1.00 94.44 68 ALA A N 1
ATOM 529 C CA . ALA A 1 68 ? -4.202 -0.008 -11.306 1.00 94.44 68 ALA A CA 1
ATOM 530 C C . ALA A 1 68 ? -3.034 -0.729 -12.006 1.00 94.44 68 ALA A C 1
ATOM 532 O O . ALA A 1 68 ? -2.958 -1.958 -11.971 1.00 94.44 68 ALA A O 1
ATOM 533 N N . ALA A 1 69 ? -2.109 0.019 -12.615 1.00 94.75 69 ALA A N 1
ATOM 534 C CA . ALA A 1 69 ? -0.925 -0.542 -13.260 1.00 94.75 69 ALA A CA 1
ATOM 535 C C . ALA A 1 69 ? 0.015 -1.206 -12.241 1.00 94.75 69 ALA A C 1
ATOM 537 O O . ALA A 1 69 ? 0.512 -2.306 -12.483 1.00 94.75 69 ALA A O 1
ATOM 538 N N . PHE A 1 70 ? 0.217 -0.569 -11.087 1.00 97.31 70 PHE A N 1
ATOM 539 C CA . PHE A 1 70 ? 1.043 -1.112 -10.017 1.00 97.31 70 PHE A CA 1
ATOM 540 C C . PHE A 1 70 ? 0.414 -2.357 -9.387 1.00 97.31 70 PHE A C 1
ATOM 542 O O . PHE A 1 70 ? 1.108 -3.346 -9.191 1.00 97.31 70 PHE A O 1
ATOM 549 N N . HIS A 1 71 ? -0.905 -2.376 -9.167 1.00 97.75 71 HIS A N 1
ATOM 550 C CA . HIS A 1 71 ? -1.624 -3.569 -8.701 1.00 97.75 71 HIS A CA 1
ATOM 551 C C . HIS A 1 71 ? -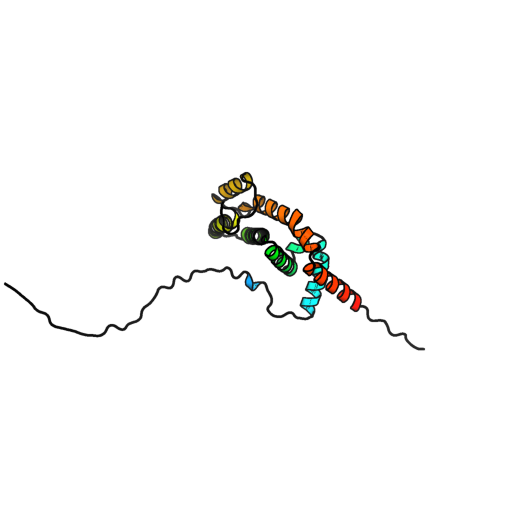1.469 -4.744 -9.668 1.00 97.75 71 HIS A C 1
ATOM 553 O O . HIS A 1 71 ? -1.168 -5.858 -9.246 1.00 97.75 71 HIS A O 1
ATOM 559 N N . ALA A 1 72 ? -1.622 -4.492 -10.972 1.00 96.44 72 ALA A N 1
ATOM 560 C CA . ALA A 1 72 ? -1.421 -5.513 -11.995 1.00 96.44 72 ALA A CA 1
ATOM 561 C C . ALA A 1 72 ? 0.013 -6.062 -11.983 1.00 96.44 72 ALA A C 1
ATOM 563 O O . ALA A 1 72 ? 0.198 -7.266 -12.126 1.00 96.44 72 ALA A O 1
ATOM 564 N N . PHE A 1 73 ? 1.010 -5.202 -11.769 1.00 97.25 73 PHE A N 1
ATOM 565 C CA . PHE A 1 73 ? 2.401 -5.616 -11.607 1.00 97.25 73 PHE A CA 1
ATOM 566 C C . PHE A 1 73 ? 2.612 -6.462 -10.344 1.00 97.25 73 PHE A C 1
ATOM 568 O O . PHE A 1 73 ? 3.166 -7.553 -10.441 1.00 97.25 73 PHE A O 1
ATOM 575 N N . LEU A 1 74 ? 2.114 -6.025 -9.185 1.00 97.94 74 LEU A N 1
ATOM 576 C CA . LEU A 1 74 ? 2.265 -6.763 -7.927 1.00 97.94 74 LEU A CA 1
ATOM 577 C C . LEU A 1 74 ? 1.646 -8.164 -7.988 1.00 97.94 74 LEU A C 1
ATOM 579 O O . LEU A 1 74 ? 2.228 -9.096 -7.445 1.00 97.94 74 LEU A O 1
ATOM 583 N N . LYS A 1 75 ? 0.541 -8.342 -8.726 1.00 97.31 75 LYS A N 1
ATOM 584 C CA . LYS A 1 75 ? -0.047 -9.667 -8.996 1.00 97.31 75 LYS A CA 1
ATOM 585 C C . LYS A 1 75 ? 0.883 -10.608 -9.751 1.00 97.31 75 LYS A C 1
ATOM 587 O O . LYS A 1 75 ? 0.826 -11.815 -9.549 1.00 97.31 75 LYS A O 1
ATOM 592 N N . THR A 1 76 ? 1.731 -10.083 -10.638 1.00 96.62 76 THR A N 1
ATOM 593 C CA . THR A 1 76 ? 2.737 -10.914 -11.327 1.00 96.62 76 THR A CA 1
ATOM 594 C C . THR A 1 76 ? 3.842 -11.387 -10.386 1.00 96.62 76 THR A C 1
ATOM 596 O O . THR A 1 76 ? 4.543 -12.346 -10.693 1.00 96.62 76 THR A O 1
ATOM 599 N N . GLU A 1 77 ? 3.966 -10.734 -9.232 1.00 96.12 77 GLU A N 1
ATOM 600 C CA . GLU A 1 77 ? 4.975 -10.999 -8.213 1.00 96.12 77 GLU A CA 1
ATOM 601 C C . GLU A 1 77 ? 4.375 -11.552 -6.918 1.00 96.12 77 GLU A C 1
ATOM 603 O O . GLU A 1 77 ? 5.102 -11.695 -5.939 1.00 96.12 77 GLU A O 1
ATOM 608 N N . PHE A 1 78 ? 3.073 -11.863 -6.913 1.00 96.31 78 PHE A N 1
ATOM 609 C CA . PHE A 1 78 ? 2.338 -12.379 -5.756 1.00 96.31 78 PHE A CA 1
ATOM 610 C C . PHE A 1 78 ? 2.540 -11.524 -4.492 1.00 96.31 78 PHE A C 1
ATOM 612 O O . PHE A 1 78 ? 2.839 -12.051 -3.424 1.00 96.31 78 PHE A O 1
ATOM 619 N N . SER A 1 79 ? 2.465 -10.200 -4.649 1.00 98.19 79 SER A N 1
ATOM 620 C CA . SER A 1 79 ? 2.681 -9.220 -3.571 1.00 98.19 79 SER A CA 1
ATOM 621 C C . SER A 1 79 ? 1.614 -8.116 -3.543 1.00 98.19 79 SER A C 1
ATOM 623 O O . SER A 1 79 ? 1.830 -7.022 -3.003 1.00 98.19 79 SER A O 1
ATOM 625 N N . GLU A 1 80 ? 0.461 -8.357 -4.179 1.00 98.31 80 GLU A N 1
ATOM 626 C CA . GLU A 1 80 ? -0.630 -7.389 -4.301 1.00 98.31 80 GLU A CA 1
ATOM 627 C C . GLU A 1 80 ? -1.310 -7.046 -2.972 1.00 98.31 80 GLU A C 1
ATOM 629 O O . GLU A 1 80 ? -1.866 -5.950 -2.845 1.00 98.31 80 GLU A O 1
ATOM 634 N N . GLU A 1 81 ? -1.216 -7.919 -1.965 1.00 98.56 81 GLU A N 1
ATOM 635 C CA . GLU A 1 81 ? -1.766 -7.705 -0.627 1.00 98.56 81 GLU A CA 1
ATOM 636 C C . GLU A 1 81 ? -1.227 -6.430 0.019 1.00 98.56 81 GLU A C 1
ATOM 638 O O . GLU A 1 81 ? -1.950 -5.745 0.742 1.00 98.56 81 GLU A O 1
ATOM 643 N N . ASN A 1 82 ? 0.014 -6.051 -0.299 1.00 98.50 82 ASN A N 1
ATOM 644 C CA . ASN A 1 82 ? 0.641 -4.848 0.239 1.00 98.50 82 ASN A CA 1
ATOM 645 C C . ASN A 1 82 ? -0.089 -3.573 -0.205 1.00 98.50 82 ASN A C 1
ATOM 647 O O . ASN A 1 82 ? -0.321 -2.663 0.597 1.00 98.50 82 ASN A O 1
ATOM 651 N N . LEU A 1 83 ? -0.481 -3.511 -1.481 1.00 98.56 83 LEU A N 1
ATOM 652 C CA . LEU A 1 83 ? -1.212 -2.371 -2.025 1.00 98.56 83 LEU A CA 1
ATOM 653 C C . LEU A 1 83 ? -2.677 -2.402 -1.593 1.00 98.56 83 LEU A C 1
ATOM 655 O O . LEU A 1 83 ? -3.236 -1.359 -1.258 1.00 98.56 83 LEU A O 1
ATOM 659 N N . GLU A 1 84 ? -3.292 -3.584 -1.565 1.00 98.62 84 GLU A N 1
ATOM 660 C CA . GLU A 1 84 ? -4.675 -3.751 -1.111 1.00 98.62 84 GLU A CA 1
ATOM 661 C C . GLU A 1 84 ? -4.844 -3.334 0.353 1.00 98.62 84 GLU A C 1
ATOM 663 O O . GLU A 1 84 ? -5.753 -2.562 0.669 1.00 98.62 84 GLU A O 1
ATOM 668 N N . PHE A 1 85 ? -3.920 -3.742 1.227 1.00 98.81 85 PHE A N 1
ATOM 669 C CA . PHE A 1 85 ? -3.872 -3.289 2.614 1.00 98.81 85 PHE A CA 1
ATOM 670 C C . PHE A 1 85 ? -3.691 -1.771 2.711 1.00 98.81 85 PHE A C 1
ATOM 672 O O . PHE A 1 85 ? -4.420 -1.100 3.448 1.00 98.81 85 PHE A O 1
ATOM 679 N N . TRP A 1 86 ? -2.746 -1.207 1.950 1.00 98.69 86 TRP A N 1
ATOM 680 C CA . TRP A 1 86 ? -2.495 0.233 1.965 1.00 98.69 86 TRP A CA 1
ATOM 681 C C . TRP A 1 86 ? -3.742 1.036 1.563 1.00 98.69 86 TRP A C 1
ATOM 683 O O . TRP A 1 86 ? -4.103 1.991 2.253 1.00 98.69 86 TRP A O 1
ATOM 693 N N . LEU A 1 87 ? -4.445 0.613 0.508 1.00 98.44 87 LEU A N 1
ATOM 694 C CA . LEU A 1 87 ? -5.700 1.227 0.062 1.00 98.44 87 LEU A CA 1
ATOM 695 C C . LEU A 1 87 ? -6.826 1.042 1.086 1.00 98.44 87 LEU A C 1
ATOM 697 O O . LEU A 1 87 ? -7.586 1.976 1.346 1.00 98.44 87 LEU A O 1
ATOM 701 N N . ALA A 1 88 ? -6.922 -0.135 1.711 1.00 98.50 88 ALA A N 1
ATOM 702 C CA . ALA A 1 88 ? -7.893 -0.386 2.771 1.00 98.50 88 ALA A CA 1
ATOM 703 C C . ALA A 1 88 ? -7.698 0.572 3.958 1.00 98.50 88 ALA A C 1
ATOM 705 O O . ALA A 1 88 ? -8.688 1.033 4.532 1.00 98.50 88 ALA A O 1
ATOM 706 N N . CYS A 1 89 ? -6.450 0.919 4.288 1.00 98.50 89 CYS A N 1
ATOM 707 C CA . CYS A 1 89 ? -6.127 1.902 5.322 1.00 98.50 89 CYS A CA 1
ATOM 708 C C . CYS A 1 89 ? -6.526 3.330 4.918 1.00 98.50 89 CYS A C 1
ATOM 710 O O . CYS A 1 89 ? -7.086 4.061 5.737 1.00 98.50 89 CYS A O 1
ATOM 712 N N . GLU A 1 90 ? -6.308 3.726 3.662 1.00 98.19 90 GLU A N 1
ATOM 713 C CA . GLU A 1 90 ? -6.737 5.042 3.165 1.00 98.19 90 GLU A CA 1
ATOM 714 C C . GLU A 1 90 ? -8.261 5.211 3.205 1.00 98.19 90 GLU A C 1
ATOM 716 O O . GLU A 1 90 ? -8.761 6.268 3.597 1.00 98.19 90 GLU A O 1
ATOM 721 N N . GLU A 1 91 ? -9.021 4.165 2.874 1.00 97.62 91 GLU A N 1
ATOM 722 C CA . GLU A 1 91 ? -10.480 4.179 3.025 1.00 97.62 91 GLU A CA 1
ATOM 723 C C . GLU A 1 91 ? -10.911 4.156 4.494 1.00 97.62 91 GLU A C 1
ATOM 725 O O . GLU A 1 91 ? -11.844 4.860 4.888 1.00 97.62 91 GLU A O 1
ATOM 730 N N . PHE A 1 92 ? -10.210 3.395 5.335 1.00 98.25 92 PHE A N 1
ATOM 731 C CA . PHE A 1 92 ? -10.482 3.316 6.767 1.00 98.25 92 PHE A CA 1
ATOM 732 C C . PHE A 1 92 ? -10.380 4.683 7.458 1.00 98.25 92 PHE A C 1
ATOM 734 O O . PHE A 1 92 ? -11.279 5.054 8.216 1.00 98.25 92 PHE A O 1
ATOM 741 N N . LYS A 1 93 ? -9.358 5.482 7.128 1.00 97.81 93 LYS A N 1
ATOM 742 C CA . LYS A 1 93 ? -9.161 6.838 7.675 1.00 97.81 93 LYS A CA 1
ATOM 743 C C . LYS A 1 93 ? -10.315 7.801 7.377 1.00 97.81 93 LYS A C 1
ATOM 745 O O . LYS A 1 93 ? -10.500 8.788 8.090 1.00 97.81 93 LYS A O 1
ATOM 750 N N . LYS A 1 94 ? -11.107 7.537 6.333 1.00 97.25 94 LYS A N 1
ATOM 751 C CA . LYS A 1 94 ? -12.246 8.380 5.931 1.00 97.25 94 LYS A CA 1
ATOM 752 C C . LYS A 1 94 ? -13.507 8.094 6.755 1.00 97.25 94 LYS A C 1
ATOM 754 O O . LYS A 1 94 ? -14.439 8.903 6.742 1.00 97.25 94 LYS A O 1
ATOM 759 N N . ILE A 1 95 ? -13.554 6.978 7.487 1.00 97.00 95 ILE A N 1
ATOM 760 C CA . ILE A 1 95 ? -14.722 6.555 8.267 1.00 97.00 95 ILE A CA 1
ATOM 761 C C . ILE A 1 95 ? -14.921 7.473 9.479 1.00 97.00 95 ILE A C 1
ATOM 763 O O . ILE A 1 95 ? -14.031 7.663 10.299 1.00 97.00 95 ILE A O 1
ATOM 767 N N . ARG A 1 96 ? -16.136 8.021 9.620 1.00 94.88 96 ARG A N 1
ATOM 768 C CA . ARG A 1 96 ? -16.514 8.908 10.740 1.00 94.88 96 ARG A CA 1
ATOM 769 C C . ARG A 1 96 ? -17.376 8.237 11.811 1.00 94.88 96 ARG A C 1
ATOM 771 O O . ARG A 1 96 ? -17.443 8.716 12.934 1.00 94.88 96 ARG A O 1
ATOM 778 N N . SER A 1 97 ? -18.054 7.142 11.469 1.00 96.19 97 SER A N 1
ATOM 779 C CA . SER A 1 97 ? -18.916 6.407 12.403 1.00 96.19 97 SER A CA 1
ATOM 780 C C . SER A 1 97 ? -18.083 5.459 13.259 1.00 96.19 97 SER A C 1
ATOM 782 O O . SER A 1 97 ? -17.450 4.559 12.713 1.00 96.19 97 SER A O 1
ATOM 784 N N . ALA A 1 98 ? -18.141 5.612 14.585 1.00 93.50 98 ALA A N 1
ATOM 785 C CA . ALA A 1 98 ? -17.400 4.773 15.531 1.00 93.50 98 ALA A CA 1
ATOM 786 C C . ALA A 1 98 ? -17.722 3.274 15.381 1.00 93.50 98 ALA A C 1
ATOM 788 O O . ALA A 1 98 ? -16.818 2.446 15.354 1.00 93.50 98 ALA A O 1
ATOM 789 N N . THR A 1 99 ? -18.997 2.917 15.196 1.00 94.06 99 THR A N 1
ATOM 790 C CA . THR A 1 99 ? -19.408 1.519 14.989 1.00 94.06 99 THR A CA 1
ATOM 791 C C . THR A 1 99 ? -18.831 0.944 13.697 1.00 94.06 99 THR A C 1
ATOM 793 O O . THR A 1 99 ? -18.283 -0.156 13.710 1.00 94.06 99 THR A O 1
ATOM 796 N N . LYS A 1 100 ? -18.899 1.700 12.588 1.00 96.00 100 LYS A N 1
ATOM 797 C CA . LYS A 1 100 ? -18.310 1.273 11.308 1.00 96.00 100 LYS A CA 1
ATOM 798 C C . LYS A 1 100 ? -16.790 1.170 11.397 1.00 96.00 100 LYS A C 1
ATOM 800 O O . LYS A 1 100 ? -16.212 0.262 10.805 1.00 96.00 100 LYS A O 1
ATOM 805 N N . LEU A 1 101 ? -16.161 2.086 12.132 1.00 96.06 101 LEU A N 1
ATOM 806 C CA . LEU A 1 101 ? -14.721 2.117 12.348 1.00 96.06 101 LEU A CA 1
ATOM 807 C C . LEU A 1 101 ? -14.273 0.848 13.078 1.00 96.06 101 LEU A C 1
ATOM 809 O O . LEU A 1 101 ? -13.436 0.126 12.554 1.00 96.06 101 LEU A O 1
ATOM 813 N N . ALA A 1 102 ? -14.905 0.501 14.201 1.00 96.62 102 ALA A N 1
ATOM 814 C CA . ALA A 1 102 ? -14.604 -0.732 14.928 1.00 96.62 102 ALA A CA 1
ATOM 815 C C . ALA A 1 102 ? -14.797 -1.983 14.052 1.00 96.62 102 ALA A C 1
ATOM 817 O O . ALA A 1 102 ? -13.885 -2.799 13.930 1.00 96.62 102 ALA A O 1
ATOM 818 N N . SER A 1 103 ? -15.940 -2.108 13.361 1.00 97.38 103 SER A N 1
ATOM 819 C CA . SER A 1 103 ? -16.184 -3.265 12.486 1.00 97.38 103 SER A CA 1
ATOM 820 C C . SER A 1 103 ? -15.173 -3.366 11.341 1.00 97.38 103 SER A C 1
ATOM 822 O O . SER A 1 103 ? -14.722 -4.459 11.003 1.00 97.38 103 SER A O 1
ATOM 824 N N . ARG A 1 104 ? -14.789 -2.228 10.743 1.00 98.12 104 ARG A N 1
ATOM 825 C CA . ARG A 1 104 ? -13.829 -2.209 9.636 1.00 98.12 104 ARG A CA 1
ATOM 826 C C . ARG A 1 104 ? -12.409 -2.477 10.122 1.00 98.12 104 ARG A C 1
ATOM 828 O O . ARG A 1 104 ? -11.665 -3.136 9.406 1.00 98.12 104 ARG A O 1
ATOM 835 N N . ALA A 1 105 ? -12.057 -2.025 11.324 1.00 98.25 105 ALA A N 1
ATOM 836 C CA . ALA A 1 105 ? -10.762 -2.300 11.931 1.00 98.25 105 ALA A CA 1
ATOM 837 C C . ALA A 1 105 ? -10.561 -3.809 12.134 1.00 98.25 105 ALA A C 1
ATOM 839 O O . ALA A 1 105 ? -9.557 -4.356 11.689 1.00 98.25 105 ALA A O 1
ATOM 840 N N . HIS A 1 106 ? -11.553 -4.505 12.701 1.00 98.12 106 HIS A N 1
ATOM 841 C CA . HIS A 1 106 ? -11.496 -5.964 12.839 1.00 98.12 106 HIS A CA 1
ATOM 842 C C . HIS A 1 106 ? -11.379 -6.678 11.487 1.00 98.12 106 HIS A C 1
ATOM 844 O O . HIS A 1 106 ? -10.541 -7.561 11.340 1.00 98.12 106 HIS A O 1
ATOM 850 N N . HIS A 1 107 ? -12.145 -6.251 10.479 1.00 98.38 107 HIS A N 1
ATOM 851 C CA . HIS A 1 107 ? -12.055 -6.828 9.135 1.00 98.38 107 HIS A CA 1
ATOM 852 C C . HIS A 1 107 ? -10.660 -6.669 8.515 1.00 98.38 107 HIS A C 1
ATOM 854 O O . HIS A 1 107 ? -10.108 -7.630 7.993 1.00 98.38 107 HIS A O 1
ATOM 860 N N . ILE A 1 108 ? -10.084 -5.462 8.561 1.00 98.69 108 ILE A N 1
ATOM 861 C CA . ILE A 1 108 ? -8.738 -5.205 8.024 1.00 98.69 108 ILE A CA 1
ATOM 862 C C . ILE A 1 108 ? -7.700 -6.035 8.780 1.00 98.69 108 ILE A C 1
ATOM 864 O O . ILE A 1 108 ? -6.803 -6.607 8.163 1.00 98.69 108 ILE A O 1
ATOM 868 N N . PHE A 1 109 ? -7.831 -6.142 10.104 1.00 98.56 109 PHE A N 1
ATOM 869 C CA . PHE A 1 109 ? -6.919 -6.951 10.897 1.00 98.56 109 PHE A CA 1
ATOM 870 C C . PHE A 1 109 ? -6.976 -8.431 10.512 1.00 98.56 109 PHE A C 1
ATOM 872 O O . PHE A 1 109 ? -5.934 -9.037 10.285 1.00 98.56 109 PHE A O 1
ATOM 879 N N . ASP A 1 110 ? -8.172 -9.004 10.398 1.00 98.50 110 ASP A N 1
ATOM 880 C CA . ASP A 1 110 ? -8.353 -10.423 10.082 1.00 98.50 110 ASP A CA 1
ATOM 881 C C . ASP A 1 110 ? -7.944 -10.789 8.649 1.00 98.50 110 ASP A C 1
ATOM 883 O O . ASP A 1 110 ? -7.572 -11.936 8.402 1.00 98.50 110 ASP A O 1
ATOM 887 N N . GLU A 1 111 ? -8.017 -9.835 7.717 1.00 98.62 111 GLU A N 1
ATOM 888 C CA . GLU A 1 111 ? -7.650 -10.036 6.313 1.00 98.62 111 GLU A CA 1
ATOM 889 C C . GLU A 1 111 ? -6.146 -9.849 6.059 1.00 98.62 111 GLU A C 1
ATOM 891 O O . GLU A 1 111 ? -5.582 -10.633 5.295 1.00 98.62 111 GLU A O 1
ATOM 896 N N . TYR A 1 112 ? -5.500 -8.873 6.717 1.00 98.69 112 TYR A N 1
ATOM 897 C CA . TYR A 1 112 ? -4.127 -8.454 6.387 1.00 98.69 112 TYR A CA 1
ATOM 898 C C . TYR A 1 112 ? -3.105 -8.526 7.534 1.00 98.69 112 TYR A C 1
ATOM 900 O O . TYR A 1 112 ? -1.914 -8.610 7.263 1.00 98.69 112 TYR A O 1
ATOM 908 N N . ILE A 1 113 ? -3.507 -8.451 8.809 1.00 98.44 113 ILE A N 1
ATOM 909 C CA . ILE A 1 113 ? -2.563 -8.239 9.933 1.00 98.44 113 ILE A CA 1
ATOM 910 C C . ILE A 1 113 ? -2.423 -9.458 10.838 1.00 98.44 113 ILE A C 1
ATOM 912 O O . ILE A 1 113 ? -1.346 -9.710 11.383 1.00 98.44 113 ILE A O 1
ATOM 916 N N . ARG A 1 114 ? -3.505 -10.201 11.063 1.00 97.69 114 ARG A N 1
ATOM 917 C CA . ARG A 1 114 ? -3.498 -11.384 11.923 1.00 97.69 114 ARG A CA 1
ATOM 918 C C . ARG A 1 114 ? -2.474 -12.397 11.403 1.00 97.69 114 ARG A C 1
ATOM 920 O O . ARG A 1 114 ? -2.238 -12.487 10.205 1.00 97.69 114 ARG A O 1
ATOM 927 N N . SER A 1 115 ? -1.852 -13.145 12.312 1.00 96.75 115 SER A N 1
ATOM 928 C CA . SER A 1 115 ? -1.010 -14.276 11.907 1.00 96.75 115 SER A CA 1
ATOM 929 C C . SER A 1 115 ? -1.841 -15.248 11.079 1.00 96.75 115 SER A C 1
ATOM 931 O O . SER A 1 115 ? -2.980 -15.536 11.452 1.00 96.75 115 SER A O 1
ATOM 933 N N . GLU A 1 116 ? -1.273 -15.728 9.976 1.00 96.38 116 GLU A N 1
ATOM 934 C CA . GLU A 1 116 ? -1.930 -16.631 9.029 1.00 96.38 116 GLU A CA 1
ATOM 935 C C . GLU A 1 116 ? -3.183 -16.013 8.383 1.00 96.38 116 GLU A C 1
ATOM 937 O O . GLU A 1 116 ? -4.123 -16.712 7.991 1.00 96.38 116 GLU A O 1
ATOM 942 N N . ALA A 1 117 ? -3.234 -14.680 8.292 1.00 97.88 117 ALA A N 1
ATOM 943 C CA . ALA A 1 117 ? -4.279 -14.006 7.541 1.00 97.88 117 ALA A CA 1
ATOM 944 C C . ALA A 1 117 ? -4.182 -14.378 6.048 1.00 97.88 117 ALA A C 1
ATOM 946 O O . ALA A 1 117 ? -3.084 -14.552 5.518 1.00 97.88 117 ALA A O 1
ATOM 947 N N . PRO A 1 118 ? -5.317 -14.485 5.332 1.00 97.88 118 PRO A N 1
ATOM 948 C CA . PRO A 1 118 ? -5.322 -14.915 3.933 1.00 97.88 118 PRO A CA 1
ATOM 949 C C . PRO A 1 118 ? -4.514 -13.993 3.009 1.00 97.88 118 PRO A C 1
ATOM 951 O O . PRO A 1 118 ? -4.079 -14.434 1.949 1.00 97.88 118 PRO A O 1
ATOM 954 N N . LYS A 1 119 ? -4.336 -12.726 3.399 1.00 98.12 119 LYS A N 1
ATOM 955 C CA . LYS A 1 119 ? -3.542 -11.711 2.700 1.00 98.12 119 LYS A CA 1
ATOM 956 C C . LYS A 1 119 ? -2.570 -11.027 3.662 1.00 98.12 119 LYS A C 1
ATOM 958 O O . LYS A 1 119 ? -2.461 -9.803 3.690 1.00 98.12 119 LYS A O 1
ATOM 963 N N . GLU A 1 120 ? -1.933 -11.820 4.518 1.00 98.25 120 GLU A N 1
ATOM 964 C CA . GLU A 1 120 ? -1.019 -11.324 5.543 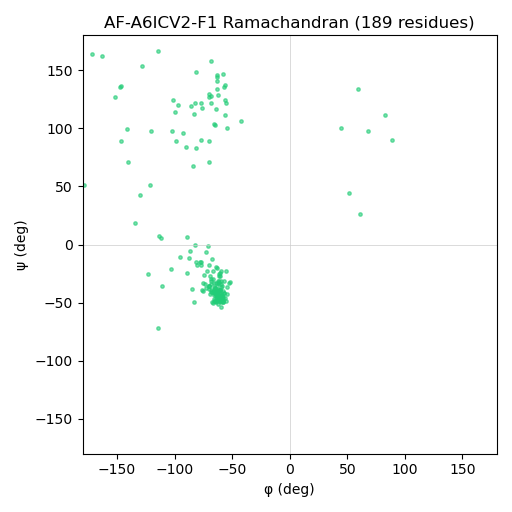1.00 98.25 120 GLU A CA 1
ATOM 965 C C . GLU A 1 120 ? 0.108 -10.459 4.950 1.00 98.25 120 GLU A C 1
ATOM 967 O O . GLU A 1 120 ? 0.888 -10.928 4.125 1.00 98.25 120 GLU A O 1
ATOM 972 N N . VAL A 1 121 ? 0.222 -9.205 5.402 1.00 98.25 121 VAL A N 1
ATOM 973 C CA . VAL A 1 121 ? 1.313 -8.308 4.993 1.00 98.25 121 VAL A CA 1
ATOM 974 C C . VAL A 1 121 ? 2.586 -8.569 5.796 1.00 98.25 121 VAL A C 1
ATOM 976 O O . VAL A 1 121 ? 2.550 -8.893 6.986 1.00 98.25 121 VAL A O 1
ATOM 979 N N . ASN A 1 122 ? 3.741 -8.358 5.165 1.00 96.88 122 ASN A N 1
ATOM 980 C CA . ASN A 1 122 ? 5.042 -8.562 5.799 1.00 96.88 122 ASN A CA 1
ATOM 981 C C . ASN A 1 122 ? 5.401 -7.411 6.763 1.00 96.88 122 ASN A C 1
ATOM 983 O O . ASN A 1 122 ? 6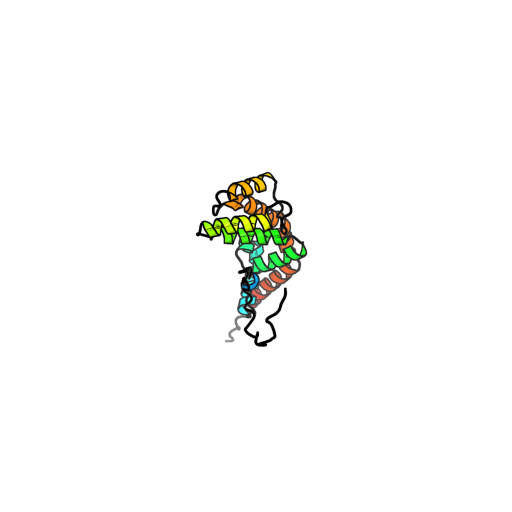.010 -6.412 6.370 1.00 96.88 122 ASN A O 1
ATOM 987 N N . ILE A 1 123 ? 5.012 -7.553 8.032 1.00 97.19 123 ILE A N 1
ATOM 988 C CA . ILE A 1 123 ? 5.323 -6.623 9.128 1.00 97.19 123 ILE A CA 1
ATOM 989 C C . ILE A 1 123 ? 5.917 -7.354 10.338 1.00 97.19 123 ILE A C 1
ATOM 991 O O . ILE A 1 123 ? 5.648 -8.532 10.580 1.00 97.19 123 ILE A O 1
ATOM 995 N N . ASP A 1 124 ? 6.714 -6.631 11.127 1.00 97.19 124 ASP A N 1
ATOM 996 C CA . ASP A 1 124 ? 7.319 -7.163 12.347 1.00 97.19 124 ASP A CA 1
ATOM 997 C C . ASP A 1 124 ? 6.286 -7.439 13.460 1.00 97.19 124 ASP A C 1
ATOM 999 O O . ASP A 1 124 ? 5.181 -6.888 13.492 1.00 97.19 124 ASP A O 1
ATOM 1003 N N . HIS A 1 125 ? 6.659 -8.327 14.388 1.00 97.38 125 HIS A N 1
ATOM 1004 C CA . HIS A 1 125 ? 5.797 -8.762 15.491 1.00 97.38 125 HIS A CA 1
ATOM 1005 C C . HIS A 1 125 ? 5.331 -7.593 16.373 1.00 97.38 125 HIS A C 1
ATOM 1007 O O . HIS A 1 125 ? 4.173 -7.551 16.781 1.00 97.38 125 HIS A O 1
ATOM 1013 N N . GLU A 1 126 ? 6.211 -6.629 16.652 1.00 98.00 126 GLU A N 1
ATOM 1014 C CA . GLU A 1 126 ? 5.882 -5.455 17.465 1.00 98.00 126 GLU A CA 1
ATOM 1015 C C . GLU A 1 126 ? 4.772 -4.620 16.811 1.00 98.00 126 GLU A C 1
ATOM 1017 O O . GLU A 1 126 ? 3.777 -4.288 17.454 1.00 98.00 126 GLU A O 1
ATOM 1022 N N . THR A 1 127 ? 4.887 -4.362 15.507 1.00 98.06 127 THR A N 1
ATOM 1023 C CA . THR A 1 127 ? 3.878 -3.632 14.730 1.00 98.06 127 THR A CA 1
ATOM 1024 C C . THR A 1 127 ? 2.524 -4.349 14.738 1.00 98.06 127 THR A C 1
ATOM 1026 O O . THR A 1 127 ? 1.469 -3.711 14.849 1.00 98.06 127 THR A O 1
ATOM 1029 N N . ARG A 1 128 ? 2.531 -5.683 14.659 1.00 98.25 128 ARG A N 1
ATOM 1030 C CA . ARG A 1 128 ? 1.315 -6.502 14.709 1.00 98.25 128 ARG A CA 1
ATOM 1031 C C . ARG A 1 128 ? 0.616 -6.418 16.064 1.00 98.25 128 ARG A C 1
ATOM 1033 O O . ARG A 1 128 ? -0.588 -6.158 16.110 1.00 98.25 128 ARG A O 1
ATOM 1040 N N . GLU A 1 129 ? 1.357 -6.584 17.157 1.00 98.06 129 GLU A N 1
ATOM 1041 C CA . GLU A 1 129 ? 0.789 -6.523 18.509 1.00 98.06 129 GLU A CA 1
ATOM 1042 C C . GLU A 1 129 ? 0.322 -5.107 18.879 1.00 98.06 129 GLU A C 1
ATOM 1044 O O . GLU A 1 129 ? -0.722 -4.945 19.521 1.00 98.06 129 GLU A O 1
ATOM 1049 N N . LEU A 1 130 ? 1.016 -4.068 18.403 1.00 98.00 130 LEU A N 1
ATOM 1050 C CA . LEU A 1 130 ? 0.544 -2.688 18.519 1.00 98.00 130 LEU A CA 1
ATOM 1051 C C . LEU A 1 130 ? -0.801 -2.506 17.804 1.00 98.00 130 LEU A C 1
ATOM 1053 O O . LEU A 1 130 ? -1.752 -1.990 18.390 1.00 98.00 130 LEU A O 1
ATOM 1057 N N . THR A 1 131 ? -0.912 -2.986 16.563 1.00 97.88 131 THR A N 1
ATOM 1058 C CA . THR A 1 131 ? -2.159 -2.896 15.788 1.00 97.88 131 THR A CA 1
ATOM 1059 C C . THR A 1 131 ? -3.301 -3.631 16.491 1.00 97.88 131 THR A C 1
ATOM 1061 O O . THR A 1 131 ? -4.405 -3.104 16.600 1.00 97.88 131 THR A O 1
ATOM 1064 N N . LYS A 1 132 ? -3.031 -4.819 17.042 1.00 97.44 132 LYS A N 1
ATOM 1065 C CA . LYS A 1 132 ? -3.990 -5.598 17.837 1.00 97.44 132 LYS A CA 1
ATOM 1066 C C . LYS A 1 132 ? -4.459 -4.853 19.089 1.00 97.44 132 LYS A C 1
ATOM 1068 O O . LYS A 1 132 ? -5.639 -4.913 19.424 1.00 97.44 132 LYS A O 1
ATOM 1073 N N . THR A 1 133 ? -3.562 -4.133 19.761 1.00 97.38 133 THR A N 1
ATOM 1074 C CA . THR A 1 133 ? -3.910 -3.289 20.916 1.00 97.38 133 THR A CA 1
ATOM 1075 C C . THR A 1 133 ? -4.809 -2.127 20.492 1.00 97.38 133 THR A C 1
ATOM 1077 O O . THR A 1 133 ? -5.833 -1.879 21.129 1.00 97.38 133 THR A O 1
ATOM 1080 N N . ASN A 1 134 ? -4.497 -1.4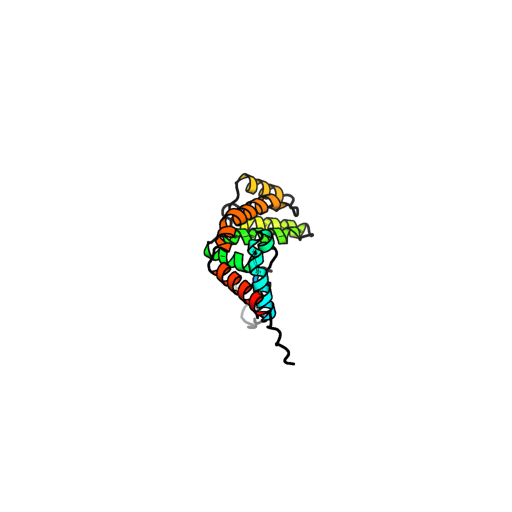78 19.365 1.00 96.06 134 ASN A N 1
ATOM 1081 C CA . ASN A 1 134 ? -5.294 -0.374 18.823 1.00 96.06 134 ASN A CA 1
ATOM 1082 C C . ASN A 1 134 ? -6.740 -0.782 18.485 1.00 96.06 134 ASN A C 1
ATOM 1084 O O . ASN A 1 134 ? -7.639 0.053 18.566 1.00 96.06 134 ASN A O 1
ATOM 1088 N N . LEU A 1 135 ? -7.000 -2.057 18.164 1.00 95.44 135 LEU A N 1
ATOM 1089 C CA . LEU A 1 135 ? -8.359 -2.543 17.883 1.00 95.44 135 LEU A CA 1
ATOM 1090 C C . LEU A 1 135 ? -9.323 -2.401 19.065 1.00 95.44 135 LEU A C 1
ATOM 1092 O O . LEU A 1 135 ? -10.524 -2.272 18.840 1.00 95.44 135 LEU A O 1
ATOM 1096 N N . GLN A 1 136 ? -8.826 -2.410 20.309 1.00 93.12 136 GLN A N 1
ATOM 1097 C CA . GLN A 1 136 ? -9.678 -2.286 21.500 1.00 93.12 136 GLN A CA 1
ATOM 1098 C C . GLN A 1 136 ? -10.422 -0.944 21.538 1.00 93.12 136 GLN A C 1
ATOM 1100 O O . GLN A 1 136 ? -11.544 -0.864 22.035 1.00 93.12 136 GLN A O 1
ATOM 1105 N N . ALA A 1 137 ? -9.805 0.098 20.982 1.00 92.50 137 ALA A N 1
ATOM 1106 C CA . ALA A 1 137 ? -10.376 1.426 20.834 1.00 92.50 137 ALA A CA 1
ATOM 1107 C C . ALA A 1 137 ? -9.965 1.996 19.471 1.00 92.50 137 ALA A C 1
ATOM 1109 O O . ALA A 1 137 ? -9.134 2.899 19.383 1.00 92.50 137 ALA A O 1
ATOM 1110 N N . ALA A 1 138 ? -10.538 1.432 18.404 1.00 94.31 138 ALA A N 1
ATOM 1111 C CA . ALA A 1 138 ? -10.176 1.789 17.039 1.00 94.31 138 ALA A CA 1
ATOM 1112 C C . ALA A 1 138 ? -10.345 3.297 16.778 1.00 94.31 138 ALA A C 1
ATOM 1114 O O . ALA A 1 138 ? -11.430 3.861 16.928 1.00 94.31 138 ALA A O 1
ATOM 1115 N N . THR A 1 139 ? -9.266 3.931 16.330 1.00 96.44 139 THR A N 1
ATOM 1116 C CA . THR A 1 139 ? -9.219 5.311 15.828 1.00 96.44 139 THR A CA 1
ATOM 1117 C C . THR A 1 139 ? -8.856 5.302 14.340 1.00 96.44 139 THR A C 1
ATOM 1119 O O . THR A 1 139 ? -8.371 4.287 13.842 1.00 96.44 139 THR A O 1
ATOM 1122 N N . PRO A 1 140 ? -9.012 6.417 13.601 1.00 96.38 140 PRO A N 1
ATOM 1123 C CA . PRO A 1 140 ? -8.526 6.508 12.221 1.00 96.38 140 PRO A CA 1
ATOM 1124 C C . PRO A 1 140 ? -7.025 6.203 12.058 1.00 96.38 140 PRO A C 1
ATOM 1126 O O . PRO A 1 140 ? -6.614 5.794 10.980 1.00 96.38 140 PRO A O 1
ATOM 1129 N N . SER A 1 141 ? -6.231 6.345 13.126 1.00 97.06 141 SER A N 1
ATOM 1130 C CA . SER A 1 141 ? -4.792 6.055 13.165 1.00 97.06 141 SER A CA 1
ATOM 1131 C C . SER A 1 141 ? -4.440 4.609 13.549 1.00 97.06 141 SER A C 1
ATOM 1133 O O . SER A 1 141 ? -3.266 4.286 13.724 1.00 97.06 141 SER A O 1
ATOM 1135 N N . CYS A 1 142 ? -5.433 3.716 13.681 1.00 97.75 142 CYS A N 1
ATOM 1136 C CA . CYS A 1 142 ? -5.255 2.333 14.152 1.00 97.75 142 CYS A CA 1
ATOM 1137 C C . CYS A 1 142 ? -4.165 1.553 13.394 1.00 97.75 142 CYS A C 1
ATOM 1139 O O . CYS A 1 142 ? -3.490 0.712 13.990 1.00 97.75 142 CYS A O 1
ATOM 1141 N N . PHE A 1 143 ? -3.989 1.847 12.102 1.00 98.56 143 PHE A N 1
ATOM 1142 C CA . PHE A 1 143 ? -3.081 1.141 11.196 1.00 98.56 143 PHE A CA 1
ATOM 1143 C C . PHE A 1 143 ? -1.876 1.972 10.741 1.00 98.56 143 PHE A C 1
ATOM 1145 O O . PHE A 1 143 ? -1.117 1.483 9.913 1.0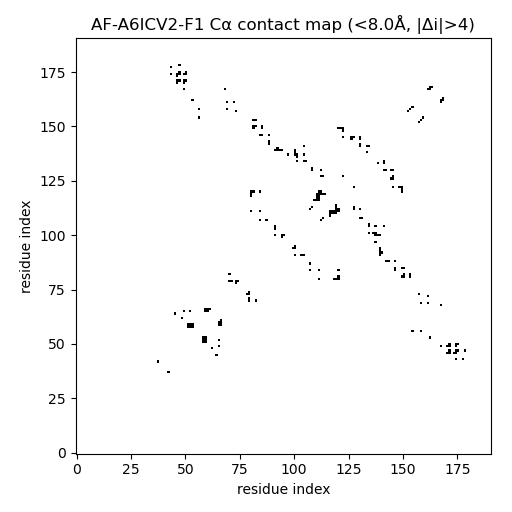0 98.56 143 PHE A O 1
ATOM 1152 N N . ASP A 1 144 ? -1.659 3.190 11.250 1.00 98.50 144 ASP A N 1
ATOM 1153 C CA . ASP A 1 144 ? -0.658 4.117 10.686 1.00 98.50 144 ASP A CA 1
ATOM 1154 C C . ASP A 1 144 ? 0.759 3.521 10.643 1.00 98.50 144 ASP A C 1
ATOM 1156 O O . ASP A 1 144 ? 1.462 3.642 9.637 1.00 98.50 144 ASP A O 1
ATOM 1160 N N . VAL A 1 145 ? 1.168 2.820 11.707 1.00 98.44 145 VAL A N 1
ATOM 1161 C CA . VAL A 1 145 ? 2.489 2.174 11.774 1.00 98.44 145 VAL A CA 1
ATOM 1162 C C . VAL A 1 145 ? 2.587 1.029 10.764 1.00 98.44 145 VAL A C 1
ATOM 1164 O O . VAL A 1 145 ? 3.531 0.991 9.975 1.00 98.44 145 VAL A O 1
ATOM 1167 N N . ALA A 1 146 ? 1.602 0.127 10.743 1.00 98.56 146 ALA A N 1
ATOM 1168 C CA . ALA A 1 146 ? 1.568 -0.998 9.810 1.00 98.56 146 ALA A CA 1
ATOM 1169 C C . ALA A 1 146 ? 1.529 -0.516 8.352 1.00 98.56 146 ALA A C 1
ATOM 1171 O O . ALA A 1 146 ? 2.335 -0.946 7.531 1.00 98.56 146 ALA A O 1
ATOM 1172 N N . GLN A 1 147 ? 0.666 0.452 8.045 1.00 98.75 147 GLN A N 1
ATOM 1173 C CA . GLN A 1 147 ? 0.550 1.048 6.719 1.00 98.75 147 GLN A CA 1
ATOM 1174 C C . GLN A 1 147 ? 1.860 1.713 6.281 1.00 98.75 147 GLN A C 1
ATOM 1176 O O . GLN A 1 147 ? 2.266 1.559 5.130 1.00 98.75 147 GLN A O 1
ATOM 1181 N N . GLY A 1 148 ? 2.548 2.422 7.182 1.00 98.44 148 GLY A N 1
ATOM 1182 C CA . GLY A 1 148 ? 3.850 3.028 6.899 1.00 98.44 148 GLY A CA 1
ATOM 1183 C C . GLY A 1 148 ? 4.930 1.991 6.573 1.00 98.44 148 GLY A C 1
ATOM 1184 O O . GLY A 1 148 ? 5.702 2.176 5.626 1.00 98.44 148 GLY A O 1
ATOM 1185 N N . LYS A 1 149 ? 4.957 0.870 7.306 1.00 98.44 149 LYS A N 1
ATOM 1186 C CA . LYS A 1 149 ? 5.871 -0.255 7.049 1.00 98.44 149 LYS A CA 1
ATOM 1187 C C . LYS A 1 149 ? 5.603 -0.880 5.681 1.00 98.44 149 LYS A C 1
ATOM 1189 O O . LYS A 1 149 ? 6.530 -0.990 4.882 1.00 98.44 149 LYS A O 1
ATOM 1194 N N . THR A 1 150 ? 4.344 -1.181 5.367 1.00 98.50 150 THR A N 1
ATOM 1195 C CA . THR A 1 150 ? 3.952 -1.747 4.069 1.00 98.50 150 THR A CA 1
ATOM 1196 C C . THR A 1 150 ? 4.202 -0.778 2.908 1.00 98.50 150 THR A C 1
ATOM 1198 O O . THR A 1 150 ? 4.717 -1.186 1.869 1.00 98.50 150 THR A O 1
ATOM 1201 N N . ARG A 1 151 ? 3.933 0.527 3.083 1.00 98.44 151 ARG A N 1
ATOM 1202 C CA . ARG A 1 151 ? 4.282 1.561 2.088 1.00 98.44 151 ARG A CA 1
ATOM 1203 C C . ARG A 1 151 ? 5.785 1.555 1.812 1.00 98.44 151 ARG A C 1
ATOM 1205 O O . ARG A 1 151 ? 6.189 1.551 0.657 1.00 98.44 151 ARG A O 1
ATOM 1212 N N . THR A 1 152 ? 6.599 1.526 2.868 1.00 98.44 152 THR A N 1
ATOM 1213 C CA . THR A 1 152 ? 8.066 1.510 2.760 1.00 98.44 152 THR A CA 1
ATOM 1214 C C . THR A 1 152 ? 8.570 0.250 2.057 1.00 98.44 152 THR A C 1
ATOM 1216 O O . THR A 1 152 ? 9.503 0.336 1.263 1.00 98.44 152 THR A O 1
ATOM 1219 N N . LEU A 1 153 ? 7.959 -0.907 2.328 1.00 98.00 153 LEU A N 1
ATOM 1220 C CA . LEU A 1 153 ? 8.277 -2.167 1.657 1.00 98.00 153 LEU A CA 1
ATOM 1221 C C . LEU A 1 153 ? 8.056 -2.049 0.143 1.00 98.00 153 LEU A C 1
ATOM 1223 O O . LEU A 1 153 ? 8.989 -2.263 -0.629 1.00 98.00 153 LEU A O 1
ATOM 1227 N N . MET A 1 154 ? 6.860 -1.625 -0.275 1.00 98.44 154 MET A N 1
ATOM 1228 C CA . MET A 1 154 ? 6.545 -1.439 -1.694 1.00 98.44 154 MET A CA 1
ATOM 1229 C C . MET A 1 154 ? 7.447 -0.394 -2.355 1.00 98.44 154 MET A C 1
ATOM 1231 O O . MET A 1 154 ? 7.954 -0.634 -3.446 1.00 98.44 154 MET A O 1
ATOM 1235 N N . GLU A 1 155 ? 7.676 0.746 -1.699 1.00 98.44 155 GLU A N 1
ATOM 1236 C CA . GLU A 1 155 ? 8.487 1.847 -2.232 1.00 98.44 155 GLU A CA 1
ATOM 1237 C C . GLU A 1 155 ? 9.952 1.451 -2.450 1.00 98.44 155 GLU A C 1
ATOM 1239 O O . GLU A 1 155 ? 10.580 1.915 -3.401 1.00 98.44 155 GLU A O 1
ATOM 1244 N N . LYS A 1 156 ? 10.511 0.604 -1.579 1.00 97.88 156 LYS A N 1
ATOM 1245 C CA . LYS A 1 156 ? 11.923 0.204 -1.646 1.00 97.88 156 LYS A CA 1
ATOM 1246 C C . LYS A 1 156 ? 12.178 -1.026 -2.505 1.00 97.88 156 LYS A C 1
ATOM 1248 O O . LYS A 1 156 ? 13.299 -1.176 -2.985 1.00 97.88 156 LYS A O 1
ATOM 1253 N N . ASP A 1 157 ? 11.181 -1.886 -2.690 1.00 97.38 157 ASP A N 1
ATOM 1254 C CA . ASP A 1 157 ? 11.352 -3.154 -3.396 1.00 97.38 157 ASP A CA 1
ATOM 1255 C C . ASP A 1 157 ? 10.556 -3.215 -4.708 1.00 97.38 157 ASP A C 1
ATOM 1257 O O . ASP A 1 157 ? 11.133 -3.109 -5.795 1.00 97.38 157 ASP A O 1
ATOM 1261 N N . SER A 1 158 ? 9.229 -3.333 -4.633 1.00 97.62 158 SER A N 1
ATOM 1262 C CA . SER A 1 158 ? 8.392 -3.547 -5.819 1.00 97.62 158 SER A CA 1
ATOM 1263 C C . SER A 1 158 ? 8.317 -2.324 -6.735 1.00 97.62 158 SER A C 1
ATOM 1265 O O . SER A 1 158 ? 8.293 -2.471 -7.953 1.00 97.62 158 SER A O 1
ATOM 1267 N N . TYR A 1 159 ? 8.314 -1.103 -6.197 1.00 98.31 159 TYR A N 1
ATOM 1268 C CA . TYR A 1 159 ? 8.180 0.127 -6.985 1.00 98.31 159 TYR A CA 1
ATOM 1269 C C . TYR A 1 159 ? 9.365 0.370 -7.947 1.00 98.31 159 TYR A C 1
ATOM 1271 O O . TYR A 1 159 ? 9.126 0.554 -9.145 1.00 98.31 159 TYR A O 1
ATOM 1279 N N . PRO A 1 160 ? 10.644 0.275 -7.529 1.00 97.94 160 PRO A N 1
ATOM 1280 C CA . PRO A 1 160 ? 11.774 0.357 -8.454 1.00 97.94 160 PRO A CA 1
ATOM 1281 C C . PRO A 1 160 ? 11.760 -0.729 -9.536 1.00 97.94 160 PRO A C 1
ATOM 1283 O O . PRO A 1 160 ? 12.253 -0.498 -10.644 1.00 97.94 160 PRO A O 1
ATOM 1286 N N . ARG A 1 161 ? 11.222 -1.918 -9.229 1.00 97.94 161 ARG A N 1
ATOM 1287 C CA . ARG A 1 161 ? 11.080 -3.027 -10.186 1.00 97.94 161 ARG A CA 1
ATOM 1288 C C . ARG A 1 161 ? 9.930 -2.769 -11.164 1.00 97.94 161 ARG A C 1
ATOM 1290 O O . ARG A 1 161 ? 10.125 -2.935 -12.367 1.00 97.94 161 ARG A O 1
ATOM 1297 N N . PHE A 1 162 ? 8.810 -2.228 -10.690 1.00 97.38 162 PHE A N 1
ATOM 1298 C CA . PHE A 1 162 ? 7.695 -1.767 -11.518 1.00 97.38 162 PHE A CA 1
ATOM 1299 C C . PHE A 1 162 ? 8.149 -0.754 -12.572 1.00 97.38 162 PHE A C 1
ATOM 1301 O O . PHE A 1 162 ? 7.882 -0.951 -13.756 1.00 97.38 162 PHE A O 1
ATOM 1308 N N . LEU A 1 163 ? 8.916 0.270 -12.180 1.00 95.94 163 LEU A N 1
ATOM 1309 C CA . LEU A 1 163 ? 9.426 1.288 -13.111 1.00 95.94 163 LEU A CA 1
ATOM 1310 C C . LEU A 1 163 ? 10.400 0.729 -14.166 1.00 95.94 163 LEU A C 1
ATOM 1312 O O . LEU A 1 163 ? 10.636 1.351 -15.201 1.00 95.94 163 LEU A O 1
ATOM 1316 N N . LYS A 1 164 ? 10.986 -0.445 -13.916 1.00 95.50 164 LYS A N 1
ATOM 1317 C CA . LYS A 1 164 ? 11.859 -1.154 -14.864 1.00 95.50 164 LYS A CA 1
ATOM 1318 C C . LYS A 1 164 ? 11.110 -2.201 -15.687 1.00 95.50 164 LYS A C 1
ATOM 1320 O O . LYS A 1 164 ? 11.680 -2.720 -16.649 1.00 95.50 164 LYS A O 1
ATOM 1325 N N . SER A 1 165 ? 9.864 -2.511 -15.328 1.00 94.94 165 SER A N 1
ATOM 1326 C CA . SER A 1 165 ? 9.067 -3.533 -15.997 1.00 94.94 165 SER A CA 1
ATOM 1327 C C . SER A 1 165 ? 8.806 -3.158 -17.464 1.00 94.94 165 SER A C 1
ATOM 1329 O O . SER A 1 165 ? 8.611 -1.976 -17.771 1.00 94.94 165 SER A O 1
ATOM 1331 N N . PRO A 1 166 ? 8.770 -4.138 -18.387 1.00 90.75 166 PRO A N 1
ATOM 1332 C CA . PRO A 1 166 ? 8.434 -3.875 -19.786 1.00 90.75 166 PRO A CA 1
ATOM 1333 C C . PRO A 1 166 ? 7.092 -3.148 -19.933 1.00 90.75 166 PRO A C 1
ATOM 1335 O O . PRO A 1 166 ? 7.013 -2.149 -20.637 1.00 90.75 166 PRO A O 1
ATOM 1338 N N . ALA A 1 167 ? 6.078 -3.569 -19.169 1.00 85.38 167 ALA A N 1
ATOM 1339 C CA . ALA A 1 167 ? 4.740 -2.983 -19.210 1.00 85.38 167 ALA A CA 1
ATOM 1340 C C . ALA A 1 167 ? 4.733 -1.475 -18.897 1.00 85.38 167 ALA A C 1
ATOM 1342 O O . ALA A 1 167 ? 4.097 -0.700 -19.612 1.00 85.38 167 ALA A O 1
ATOM 1343 N N . TYR A 1 168 ? 5.462 -1.041 -17.863 1.00 90.12 168 TYR A N 1
ATOM 1344 C CA . TYR A 1 168 ? 5.579 0.384 -17.551 1.00 90.12 168 TYR A CA 1
ATOM 1345 C C . TYR A 1 168 ? 6.393 1.136 -18.610 1.00 90.12 168 TYR A C 1
ATOM 1347 O O . TYR A 1 168 ? 6.000 2.222 -19.034 1.00 90.12 168 TYR A O 1
ATOM 1355 N N . ARG A 1 169 ? 7.511 0.563 -19.075 1.00 89.19 169 ARG A N 1
ATOM 1356 C CA . ARG A 1 169 ? 8.370 1.201 -20.086 1.00 89.19 1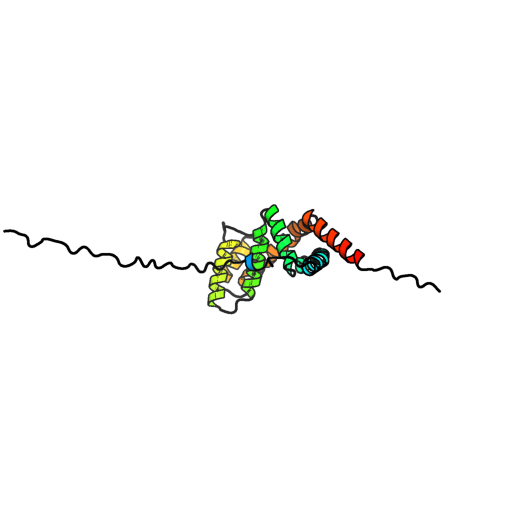69 ARG A CA 1
ATOM 1357 C C . ARG A 1 169 ? 7.645 1.414 -21.412 1.00 89.19 169 ARG A C 1
ATOM 1359 O O . ARG A 1 169 ? 7.801 2.476 -22.008 1.00 89.19 169 ARG A O 1
ATOM 1366 N N . ASP A 1 170 ? 6.832 0.453 -21.837 1.00 86.44 170 ASP A N 1
ATOM 1367 C CA . ASP A 1 170 ? 6.022 0.561 -23.051 1.00 86.44 170 ASP A CA 1
ATOM 1368 C C . ASP A 1 170 ? 4.951 1.649 -22.912 1.00 86.44 170 ASP A C 1
ATOM 1370 O O . ASP A 1 170 ? 4.701 2.403 -23.856 1.00 86.44 170 ASP A O 1
ATOM 1374 N N . LEU A 1 171 ? 4.335 1.769 -21.731 1.00 84.31 171 LEU A N 1
ATOM 1375 C CA . LEU A 1 171 ? 3.368 2.826 -21.436 1.00 84.31 171 LEU A CA 1
ATOM 1376 C C . LEU A 1 171 ? 4.037 4.210 -21.430 1.00 84.31 171 LEU A C 1
ATOM 1378 O O . LEU A 1 171 ? 3.551 5.135 -22.079 1.00 84.31 171 LEU A O 1
ATOM 1382 N N . ALA A 1 172 ? 5.182 4.345 -20.761 1.00 83.62 172 ALA A N 1
ATOM 1383 C CA . ALA A 1 172 ? 5.943 5.590 -20.706 1.00 83.62 172 ALA A CA 1
ATOM 1384 C C . ALA A 1 172 ? 6.487 6.004 -22.088 1.00 83.62 172 ALA A C 1
ATOM 1386 O O . ALA A 1 172 ? 6.452 7.181 -22.438 1.00 83.62 172 ALA A O 1
ATOM 1387 N N . ALA A 1 173 ? 6.929 5.057 -22.921 1.00 83.44 173 ALA A N 1
ATOM 1388 C CA . ALA A 1 173 ? 7.398 5.348 -24.277 1.00 83.44 173 ALA A CA 1
ATOM 1389 C C . ALA A 1 173 ? 6.272 5.879 -25.182 1.00 83.44 173 ALA A C 1
ATOM 1391 O O . ALA A 1 173 ? 6.463 6.852 -25.918 1.00 83.44 173 ALA A O 1
ATOM 1392 N N . GLN A 1 174 ? 5.074 5.290 -25.092 1.00 79.31 174 GLN A N 1
ATOM 1393 C CA . GLN A 1 174 ? 3.888 5.785 -25.802 1.00 79.31 174 GLN A CA 1
ATOM 1394 C C . GLN A 1 174 ? 3.520 7.214 -25.367 1.00 79.31 174 GLN A C 1
ATOM 1396 O O . GLN A 1 174 ? 3.034 8.005 -26.183 1.00 79.31 174 GLN A O 1
ATOM 1401 N N . ALA A 1 175 ? 3.791 7.572 -24.109 1.00 76.88 175 ALA A N 1
ATOM 1402 C CA . ALA A 1 175 ? 3.523 8.905 -23.575 1.00 76.88 175 ALA A CA 1
ATOM 1403 C C . ALA A 1 175 ? 4.401 9.955 -24.242 1.00 76.88 175 ALA A C 1
ATOM 1405 O O . ALA A 1 175 ? 3.907 10.962 -24.747 1.00 76.88 175 ALA A O 1
ATOM 1406 N N . SER A 1 176 ? 5.706 9.679 -24.271 1.00 71.12 176 SER A N 1
ATOM 1407 C CA . SER A 1 176 ? 6.719 10.569 -24.828 1.00 71.12 176 SER A CA 1
ATOM 1408 C C . SER A 1 176 ? 6.569 10.744 -26.341 1.00 71.12 176 SER A C 1
ATOM 1410 O O . SER A 1 176 ? 6.819 11.827 -26.863 1.00 71.12 176 SER A O 1
ATOM 1412 N N . ALA A 1 177 ? 6.120 9.711 -27.061 1.00 69.50 177 ALA A N 1
ATOM 1413 C CA . ALA A 1 177 ? 5.841 9.817 -28.493 1.00 69.50 177 ALA A CA 1
ATOM 1414 C C . ALA A 1 177 ? 4.604 10.685 -28.789 1.00 69.50 177 ALA A C 1
ATOM 1416 O O . ALA A 1 177 ? 4.573 11.431 -29.769 1.00 69.50 177 ALA A O 1
ATOM 1417 N N . THR A 1 178 ? 3.585 10.622 -27.927 1.00 64.25 178 THR A N 1
ATOM 1418 C CA . THR A 1 178 ? 2.340 11.372 -28.129 1.00 64.25 178 THR A CA 1
ATOM 1419 C C . THR A 1 178 ? 2.529 12.870 -27.881 1.00 64.25 178 THR A C 1
ATOM 1421 O O . THR A 1 178 ? 1.995 13.679 -28.642 1.00 64.25 178 THR A O 1
ATOM 1424 N N . SER A 1 179 ? 3.347 13.251 -26.895 1.00 59.66 179 SER A N 1
ATOM 1425 C CA . SER A 1 179 ? 3.687 14.653 -26.621 1.00 59.66 179 SER A CA 1
ATOM 1426 C C . SER A 1 179 ? 4.550 15.297 -27.717 1.00 59.66 179 SER A C 1
ATOM 1428 O O . SER A 1 179 ? 4.392 16.487 -27.982 1.00 59.66 179 SER A O 1
ATOM 1430 N N . ALA A 1 180 ? 5.385 14.525 -28.425 1.00 57.94 180 ALA A N 1
ATOM 1431 C CA . ALA A 1 180 ? 6.196 15.020 -29.546 1.00 57.94 180 ALA A CA 1
ATOM 1432 C C . ALA A 1 180 ? 5.389 15.276 -30.839 1.00 57.94 180 ALA A C 1
ATOM 1434 O O . ALA A 1 180 ? 5.760 16.119 -31.649 1.00 57.94 180 ALA A O 1
ATOM 1435 N N . SER A 1 181 ? 4.263 14.583 -31.036 1.00 56.72 181 SER A N 1
ATOM 1436 C CA . SER A 1 181 ? 3.432 14.709 -32.250 1.00 56.72 181 SER A CA 1
ATOM 1437 C C . SER A 1 181 ? 2.463 15.907 -32.259 1.00 56.72 181 SER A C 1
ATOM 1439 O O . SER A 1 181 ? 1.729 16.099 -33.226 1.00 56.72 181 SER A O 1
ATOM 1441 N N . GLY A 1 182 ? 2.445 16.717 -31.192 1.00 49.78 182 GLY A N 1
ATOM 1442 C CA . GLY A 1 182 ? 1.571 17.890 -31.048 1.00 49.78 182 GLY A CA 1
ATOM 1443 C C . GLY A 1 182 ? 2.105 19.205 -31.632 1.00 49.78 182 GLY A C 1
ATOM 1444 O O . GLY A 1 182 ? 1.371 20.191 -31.636 1.00 49.78 182 GLY A O 1
ATOM 1445 N N . SER A 1 183 ? 3.345 19.258 -32.128 1.00 44.72 183 SER A N 1
ATOM 1446 C CA . SER A 1 183 ? 3.896 20.458 -32.770 1.00 44.72 183 SER A CA 1
ATOM 1447 C C . SER A 1 183 ? 3.659 20.405 -34.281 1.00 44.72 183 SER A C 1
ATOM 1449 O O . SER A 1 183 ? 4.424 19.782 -35.018 1.00 44.72 183 SER A O 1
ATOM 1451 N N . SER A 1 184 ? 2.583 21.043 -34.745 1.00 45.00 184 SER A N 1
ATOM 1452 C CA . SER A 1 184 ? 2.345 21.260 -36.177 1.00 45.00 184 SER A CA 1
ATOM 1453 C C . SER A 1 184 ? 3.457 22.154 -36.753 1.00 45.00 184 SER A C 1
ATOM 1455 O O . SER A 1 184 ? 3.754 23.183 -36.140 1.00 45.00 184 SER A O 1
ATOM 1457 N N . PRO A 1 185 ? 4.068 21.829 -37.908 1.00 44.00 185 PRO A N 1
ATOM 1458 C CA . PRO A 1 185 ? 4.970 22.751 -38.586 1.00 44.00 185 PRO A CA 1
ATOM 1459 C C . PRO A 1 185 ? 4.144 23.930 -39.108 1.00 44.00 185 PRO A C 1
ATOM 1461 O O . PRO A 1 185 ? 3.130 23.726 -39.776 1.00 44.00 185 PRO A O 1
ATOM 1464 N N . ALA A 1 186 ? 4.552 25.155 -38.779 1.00 46.66 186 ALA A N 1
ATOM 1465 C CA . ALA A 1 186 ? 4.011 26.353 -39.404 1.00 46.66 186 ALA A CA 1
ATOM 1466 C C . ALA A 1 186 ? 4.337 26.322 -40.908 1.00 46.66 186 ALA A C 1
ATOM 1468 O O . ALA A 1 186 ? 5.490 26.104 -41.285 1.00 46.66 186 ALA A O 1
ATOM 1469 N N . GLU A 1 187 ? 3.319 26.511 -41.750 1.00 45.03 187 GLU A N 1
ATOM 1470 C CA . GLU A 1 187 ? 3.489 26.712 -43.191 1.00 45.03 187 GLU A CA 1
ATOM 1471 C C . GLU A 1 187 ? 4.426 27.901 -43.466 1.00 45.03 187 GLU A C 1
ATOM 1473 O O . GLU A 1 187 ? 4.278 28.951 -42.832 1.00 45.03 187 GLU A O 1
ATOM 1478 N N . PRO A 1 188 ? 5.357 27.795 -44.430 1.00 53.19 188 PRO A N 1
ATOM 1479 C CA . PRO A 1 188 ? 6.093 28.951 -44.906 1.00 53.19 188 PRO A CA 1
ATOM 1480 C C . PRO A 1 188 ? 5.193 29.787 -45.827 1.00 53.19 188 PRO A C 1
ATOM 1482 O O . PRO A 1 188 ? 4.766 29.343 -46.892 1.00 53.19 188 PRO A O 1
ATOM 1485 N N . SER A 1 189 ? 4.921 31.025 -45.417 1.00 50.88 189 SER A N 1
ATOM 1486 C CA . SER A 1 189 ? 4.273 32.042 -46.243 1.00 50.88 189 SER A CA 1
ATOM 1487 C C . SER A 1 189 ? 5.161 32.402 -47.437 1.00 50.88 189 SER A C 1
ATOM 1489 O O . SER A 1 189 ? 6.252 32.948 -47.258 1.00 50.88 189 SER A O 1
ATOM 1491 N N . HIS A 1 190 ? 4.684 32.124 -48.648 1.00 51.66 190 HIS A N 1
ATOM 1492 C CA . HIS A 1 190 ? 5.247 32.663 -49.882 1.00 51.66 190 HIS A CA 1
ATOM 1493 C C . HIS A 1 190 ? 4.799 34.118 -50.076 1.00 51.66 190 HIS A C 1
ATOM 1495 O O . HIS A 1 190 ? 3.602 34.378 -50.189 1.00 51.66 190 HIS A O 1
ATOM 1501 N N . THR A 1 191 ? 5.765 35.031 -50.181 1.00 60.62 191 THR A N 1
ATOM 1502 C CA . THR A 1 191 ? 5.665 36.272 -50.969 1.00 60.62 191 THR A CA 1
ATOM 1503 C C . THR A 1 191 ? 7.043 36.636 -51.484 1.00 60.62 191 THR A C 1
ATOM 1505 O O . THR A 1 191 ? 7.996 36.525 -50.681 1.00 60.62 191 THR A O 1
#

Secondary structure (DSSP, 8-state):
-----------------------------GGGGS-SS--HHHHHHHHHHHHHTTT-HHHHHHSHHHHHHHHHHHHHTT-THHHHHHHHHHHHTT---HHHHHHHHHHHIIIIISTT-TT-----HHHHHHHHHHGGG--TTTTHHHHHHHHHHHHHTHHHHHTTSHHHHHHHHHHHHHHHTT-PPPPPPP-

InterPro domains:
  IPR016137 RGS domain [PF00615] (56-170)
  IPR016137 RGS domain [PR01301] (53-74)
  IPR016137 RGS domain [PR01301] (75-93)
  IPR016137 RGS domain [PR01301] (104-127)
  IPR016137 RGS domain [PR01301] (146-165)
  IPR016137 RGS domain [PS50132] (56-172)
  IPR016137 RGS domain [SM00315] (56-172)
  IPR024066 RGS, subdomain 1/3 [G3DSA:1.10.196.10] (51-171)
  IPR036305 RGS domain superfamily [SSF48097] (42-173)
  IPR044926 RGS, subdomain 2 [G3DSA:1.10.167.10] (78-157)